Protein AF-T5AGB1-F1 (afdb_monomer_lite)

Structure (mmCIF, N/CA/C/O backbone):
data_AF-T5AGB1-F1
#
_entry.id   AF-T5AGB1-F1
#
loop_
_atom_site.group_PDB
_atom_site.id
_atom_site.type_symbol
_atom_site.label_atom_id
_atom_site.label_alt_id
_atom_site.label_comp_id
_atom_site.label_asym_id
_atom_site.label_entity_id
_atom_site.label_seq_id
_atom_site.pdbx_PDB_ins_code
_atom_site.Cartn_x
_atom_site.Cartn_y
_atom_site.Cartn_z
_atom_site.occupancy
_atom_site.B_iso_or_equiv
_atom_site.auth_seq_id
_atom_site.auth_comp_id
_atom_site.auth_asym_id
_atom_site.auth_atom_id
_atom_site.pdbx_PDB_model_num
ATOM 1 N N . MET A 1 1 ? 10.543 18.229 -13.951 1.00 63.94 1 MET A N 1
ATOM 2 C CA . MET A 1 1 ? 9.257 18.224 -14.677 1.00 63.94 1 MET A CA 1
ATOM 3 C C . MET A 1 1 ? 8.216 17.408 -13.930 1.00 63.94 1 MET A C 1
ATOM 5 O O . MET A 1 1 ? 7.171 17.956 -13.662 1.00 63.94 1 MET A O 1
ATOM 9 N N . GLU A 1 2 ? 8.507 16.182 -13.491 1.00 60.12 2 GLU A N 1
ATOM 10 C CA . GLU A 1 2 ? 7.566 15.397 -12.667 1.00 60.12 2 GLU A CA 1
ATOM 11 C C . GLU A 1 2 ? 7.135 16.099 -11.361 1.00 60.12 2 GLU A C 1
ATOM 13 O O . GLU A 1 2 ? 5.966 16.117 -11.027 1.00 60.12 2 GLU A O 1
ATOM 18 N N . MET A 1 3 ? 8.050 16.774 -10.661 1.00 73.19 3 MET A N 1
ATOM 19 C CA . MET A 1 3 ? 7.737 17.537 -9.438 1.00 73.19 3 MET A CA 1
ATOM 20 C C . MET A 1 3 ? 7.512 19.042 -9.706 1.00 73.19 3 MET A C 1
ATOM 22 O O . MET A 1 3 ? 7.834 19.871 -8.855 1.00 73.19 3 MET A O 1
ATOM 26 N N . SER A 1 4 ? 7.074 19.427 -10.915 1.00 82.44 4 SER A N 1
ATOM 27 C CA . SER A 1 4 ? 6.763 20.833 -11.234 1.00 82.44 4 SER A CA 1
ATOM 28 C C . SER A 1 4 ? 5.334 21.207 -10.820 1.00 82.44 4 SER A C 1
ATOM 30 O O . SER A 1 4 ? 4.527 20.353 -10.467 1.00 82.44 4 SER A O 1
ATOM 32 N N . GLN A 1 5 ? 5.013 22.504 -10.879 1.00 87.00 5 GLN A N 1
ATOM 33 C CA . GLN A 1 5 ? 3.638 22.993 -10.707 1.00 87.00 5 GLN A CA 1
ATOM 34 C C . GLN A 1 5 ? 2.763 22.793 -11.960 1.00 87.00 5 GLN A C 1
ATOM 36 O O . GLN A 1 5 ? 1.561 23.014 -11.883 1.00 87.00 5 GLN A O 1
ATOM 41 N N . THR A 1 6 ? 3.362 22.384 -13.085 1.00 90.44 6 THR A N 1
ATOM 42 C CA . THR A 1 6 ? 2.705 22.144 -14.385 1.00 90.44 6 THR A CA 1
ATOM 43 C C . THR A 1 6 ? 3.150 20.794 -14.976 1.00 90.44 6 THR A C 1
ATOM 45 O O . THR A 1 6 ? 3.878 20.741 -15.975 1.00 90.44 6 THR A O 1
ATOM 48 N N . PRO A 1 7 ? 2.833 19.659 -14.323 1.00 92.88 7 PRO A N 1
ATOM 49 C CA . PRO A 1 7 ? 3.254 18.333 -14.787 1.00 92.88 7 PRO A CA 1
ATOM 50 C C . PRO A 1 7 ? 2.728 17.983 -16.193 1.00 92.88 7 PRO A C 1
ATOM 52 O O . PRO A 1 7 ? 3.363 17.210 -16.914 1.00 92.88 7 PRO A O 1
ATOM 55 N N . GLU A 1 8 ? 1.611 18.579 -16.613 1.00 93.38 8 GLU A N 1
ATOM 56 C CA . GLU A 1 8 ? 0.982 18.387 -17.920 1.00 93.38 8 GLU A CA 1
ATOM 57 C C . GLU A 1 8 ? 1.883 18.780 -19.102 1.00 93.38 8 GLU A C 1
ATOM 59 O O . GLU A 1 8 ? 1.815 18.148 -20.160 1.00 93.38 8 GLU A O 1
ATOM 64 N N . ASP A 1 9 ? 2.798 19.737 -18.914 1.00 95.19 9 ASP A N 1
ATOM 65 C CA . ASP A 1 9 ? 3.736 20.185 -19.954 1.00 95.19 9 ASP A CA 1
ATOM 66 C C . ASP A 1 9 ? 4.679 19.059 -20.409 1.00 95.19 9 ASP A C 1
ATOM 68 O O . ASP A 1 9 ? 5.203 19.067 -21.526 1.00 95.19 9 ASP A O 1
ATOM 72 N N . ALA A 1 10 ? 4.896 18.057 -19.552 1.00 94.88 10 ALA A N 1
ATOM 73 C CA . ALA A 1 10 ? 5.765 16.923 -19.834 1.00 94.88 10 ALA A CA 1
ATOM 74 C C . ALA A 1 10 ? 5.035 15.729 -20.477 1.00 94.88 10 ALA A C 1
ATOM 76 O O . ALA A 1 10 ? 5.694 14.776 -20.910 1.00 94.88 10 ALA A O 1
ATOM 77 N N . MET A 1 11 ? 3.705 15.780 -20.620 1.00 95.69 11 MET A N 1
ATOM 78 C CA . MET A 1 11 ? 2.915 14.695 -21.218 1.00 95.69 11 MET A CA 1
ATOM 79 C C . MET A 1 11 ? 3.353 14.326 -22.644 1.00 95.69 11 MET A C 1
ATOM 81 O O . MET A 1 11 ? 3.515 13.134 -22.910 1.00 95.69 11 MET A O 1
ATOM 85 N N . PRO A 1 12 ? 3.657 15.276 -23.558 1.00 96.00 12 PRO A N 1
ATOM 86 C CA . PRO A 1 12 ? 4.137 14.921 -24.894 1.00 96.00 12 PRO A CA 1
ATOM 87 C C . PRO A 1 12 ? 5.458 14.139 -24.886 1.00 96.00 12 PRO A C 1
ATOM 89 O O . PRO A 1 12 ? 5.713 13.346 -25.791 1.00 96.00 12 PRO A O 1
ATOM 92 N N . ALA A 1 13 ? 6.322 14.362 -23.889 1.00 94.62 13 ALA A N 1
ATOM 93 C CA . ALA A 1 13 ? 7.564 13.609 -23.731 1.00 94.62 13 ALA A CA 1
ATOM 94 C C . ALA A 1 13 ? 7.306 12.216 -23.141 1.00 94.62 13 ALA A C 1
ATOM 96 O O . ALA A 1 13 ? 7.843 11.234 -23.654 1.00 94.62 13 ALA A O 1
ATOM 97 N N . ALA A 1 14 ? 6.449 12.116 -22.122 1.00 94.81 14 ALA A N 1
ATOM 98 C CA . ALA A 1 14 ? 6.038 10.835 -21.553 1.00 94.81 14 ALA A CA 1
ATOM 99 C C . ALA A 1 14 ? 5.360 9.934 -22.594 1.00 94.81 14 ALA A C 1
ATOM 101 O O . ALA A 1 14 ? 5.631 8.737 -22.651 1.00 94.81 14 ALA A O 1
ATOM 102 N N . ASP A 1 15 ? 4.558 10.510 -23.485 1.00 95.38 15 ASP A N 1
ATOM 103 C CA . ASP A 1 15 ? 3.851 9.761 -24.522 1.00 95.38 15 ASP A CA 1
ATOM 104 C C . ASP A 1 15 ? 4.780 9.177 -25.583 1.00 95.38 15 ASP A C 1
ATOM 106 O O . ASP A 1 15 ? 4.535 8.071 -26.059 1.00 95.38 15 ASP A O 1
ATOM 110 N N . LYS A 1 16 ? 5.895 9.850 -25.887 1.00 95.31 16 LYS A N 1
ATOM 111 C CA . LYS A 1 16 ? 6.942 9.302 -26.765 1.00 95.31 16 LYS A CA 1
ATOM 112 C C . LYS A 1 16 ? 7.679 8.113 -26.148 1.00 95.31 16 LYS A C 1
ATOM 114 O O . LYS A 1 16 ? 8.245 7.314 -26.887 1.00 95.31 16 LYS A O 1
ATOM 119 N N . LEU A 1 17 ? 7.711 8.006 -24.818 1.00 94.31 17 LEU A N 1
ATOM 120 C CA . LEU A 1 17 ? 8.393 6.910 -24.128 1.00 94.31 17 LEU A CA 1
ATOM 121 C C . LEU A 1 17 ? 7.574 5.611 -24.146 1.00 94.31 17 LEU A C 1
ATOM 123 O O . LEU A 1 1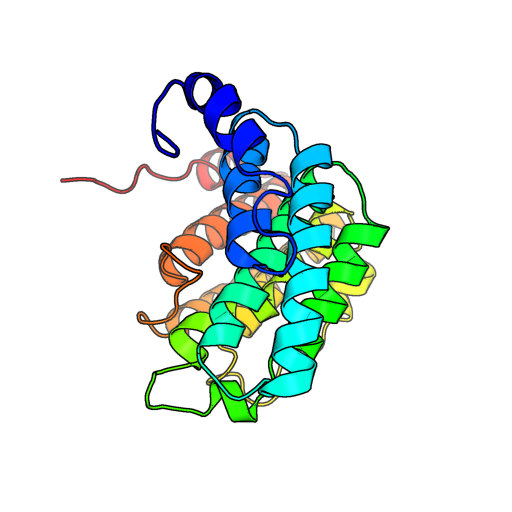7 ? 8.141 4.516 -24.114 1.00 94.31 17 LEU A O 1
ATOM 127 N N . ARG A 1 18 ? 6.244 5.715 -24.219 1.00 94.56 18 ARG A N 1
ATOM 128 C CA . ARG A 1 18 ? 5.339 4.560 -24.154 1.00 94.56 18 ARG A CA 1
ATOM 129 C C . ARG A 1 18 ? 5.607 3.593 -25.304 1.00 94.56 18 ARG A C 1
ATOM 131 O O . ARG A 1 18 ? 5.545 3.963 -26.471 1.00 94.56 18 ARG A O 1
ATOM 138 N N . GLY A 1 19 ? 5.898 2.339 -24.962 1.00 92.50 19 GLY A N 1
ATOM 139 C CA . GLY A 1 19 ? 6.169 1.279 -25.935 1.00 92.50 19 GLY A CA 1
ATOM 140 C C . GLY A 1 19 ? 7.510 1.390 -26.669 1.00 92.50 19 GLY A C 1
ATOM 141 O O . GLY A 1 19 ? 7.796 0.530 -27.496 1.00 92.50 19 GLY A O 1
ATOM 142 N N . LEU A 1 20 ? 8.350 2.390 -26.367 1.00 95.94 20 LEU A N 1
ATOM 143 C CA . LEU A 1 20 ? 9.649 2.567 -27.027 1.00 95.94 20 LEU A CA 1
ATOM 144 C C . LEU A 1 20 ? 10.615 1.415 -26.713 1.00 95.94 20 LEU A C 1
ATOM 146 O O . LEU A 1 20 ? 11.351 0.956 -27.582 1.00 95.94 20 LEU A O 1
ATOM 150 N N . VAL A 1 21 ? 10.595 0.939 -25.466 1.00 96.25 21 VAL A N 1
ATOM 151 C CA . VAL A 1 21 ? 11.389 -0.205 -24.996 1.00 96.25 21 VAL A CA 1
ATOM 152 C C . VAL A 1 21 ? 10.456 -1.151 -24.231 1.00 96.25 21 VAL A C 1
ATOM 154 O O . VAL A 1 21 ? 10.439 -1.141 -23.001 1.00 96.25 21 VAL A O 1
ATOM 157 N N . PRO A 1 22 ? 9.641 -1.958 -24.935 1.00 94.00 22 PRO A N 1
ATOM 158 C CA . PRO A 1 22 ? 8.509 -2.668 -24.333 1.00 94.00 22 PRO A CA 1
ATOM 159 C C . PRO A 1 22 ? 8.920 -3.718 -23.293 1.00 94.00 22 PRO A C 1
ATOM 161 O O . PRO A 1 22 ? 8.122 -4.051 -22.423 1.00 94.00 22 PRO A O 1
ATOM 164 N N . ASP A 1 23 ? 10.162 -4.204 -23.351 1.00 95.50 23 ASP A N 1
ATOM 165 C CA . ASP A 1 23 ? 10.715 -5.177 -22.402 1.00 95.50 23 ASP A CA 1
ATOM 166 C C . ASP A 1 23 ? 11.425 -4.528 -21.198 1.00 95.50 23 ASP A C 1
ATOM 168 O O . ASP A 1 23 ? 12.010 -5.234 -20.380 1.00 95.50 23 ASP A O 1
ATOM 172 N N . SER A 1 24 ? 11.360 -3.199 -21.060 1.00 95.88 24 SER A N 1
ATOM 173 C CA . SER A 1 24 ? 11.827 -2.472 -19.876 1.00 95.88 24 SER A CA 1
ATOM 174 C C . SER A 1 24 ? 10.643 -2.106 -18.981 1.00 95.88 24 SER A C 1
ATOM 176 O O . SER A 1 24 ? 9.865 -1.214 -19.323 1.00 95.88 24 SER A O 1
ATOM 178 N N . GLY A 1 25 ? 10.507 -2.782 -17.832 1.00 96.44 25 GLY A N 1
ATOM 179 C CA . GLY A 1 25 ? 9.462 -2.482 -16.842 1.00 96.44 25 GLY A CA 1
ATOM 180 C C . GLY A 1 25 ? 9.499 -1.017 -16.425 1.00 96.44 25 GLY A C 1
ATOM 181 O O . GLY A 1 25 ? 8.551 -0.273 -16.669 1.00 96.44 25 GLY A O 1
ATOM 182 N N . HIS A 1 26 ? 10.677 -0.565 -15.992 1.00 95.38 26 HIS A N 1
ATOM 183 C CA . HIS A 1 26 ? 10.906 0.819 -15.592 1.00 95.38 26 HIS A CA 1
ATOM 184 C C . HIS A 1 26 ? 10.490 1.846 -16.662 1.00 95.38 26 HIS A C 1
ATOM 186 O O . HIS A 1 26 ? 9.802 2.810 -16.344 1.00 95.38 26 HIS A O 1
ATOM 192 N N . LEU A 1 27 ? 10.834 1.653 -17.944 1.00 95.94 27 LEU A N 1
ATOM 193 C CA . LEU A 1 27 ? 10.468 2.632 -18.984 1.00 95.94 27 LEU A CA 1
ATOM 194 C C . LEU A 1 27 ? 8.975 2.615 -19.341 1.00 95.94 27 LEU A C 1
ATOM 196 O O . LEU A 1 27 ? 8.441 3.660 -19.706 1.00 95.94 27 LEU A O 1
ATOM 200 N N . ASN A 1 28 ? 8.289 1.476 -19.206 1.00 97.50 28 ASN A N 1
ATOM 201 C CA . ASN A 1 28 ? 6.826 1.436 -19.309 1.00 97.50 28 ASN A CA 1
ATOM 202 C C . ASN A 1 28 ? 6.157 2.137 -18.117 1.00 97.50 28 ASN A C 1
ATOM 204 O O . ASN A 1 28 ? 5.118 2.775 -18.281 1.00 97.50 28 ASN A O 1
ATOM 208 N N . HIS A 1 29 ? 6.762 2.037 -16.934 1.00 97.62 29 HIS A N 1
ATOM 209 C CA . HIS A 1 29 ? 6.282 2.641 -15.701 1.00 97.62 29 HIS A CA 1
ATOM 210 C C . HIS A 1 29 ? 6.446 4.168 -15.675 1.00 97.62 29 HIS A C 1
ATOM 212 O O . HIS A 1 29 ? 5.504 4.860 -15.292 1.00 97.62 29 HIS A O 1
ATOM 218 N N . MET A 1 30 ? 7.588 4.712 -16.115 1.00 96.62 30 MET A N 1
ATOM 219 C CA . MET A 1 30 ? 7.926 6.138 -15.945 1.00 96.62 30 MET A CA 1
ATOM 220 C C . MET A 1 30 ? 6.829 7.131 -16.380 1.00 96.62 30 MET A C 1
ATOM 222 O O . MET A 1 30 ? 6.539 8.055 -15.619 1.00 96.62 30 MET A O 1
ATOM 226 N N . PRO A 1 31 ? 6.156 6.969 -17.538 1.00 97.06 31 PRO A N 1
ATOM 227 C CA . PRO A 1 31 ? 5.054 7.854 -17.924 1.00 97.06 31 PRO A CA 1
ATOM 228 C C . PRO A 1 31 ? 3.898 7.914 -16.908 1.00 97.06 31 PRO A C 1
ATOM 230 O O . PRO A 1 31 ? 3.210 8.931 -16.822 1.00 97.06 31 PRO A O 1
ATOM 233 N N . SER A 1 32 ? 3.699 6.854 -16.115 1.00 97.56 32 SER A N 1
ATOM 234 C CA . SER A 1 32 ? 2.603 6.757 -15.144 1.00 97.56 32 SER A CA 1
ATOM 235 C C . SER A 1 32 ? 2.709 7.730 -13.969 1.00 97.56 32 SER A C 1
ATOM 237 O O . SER A 1 32 ? 1.695 8.045 -13.348 1.00 97.56 32 SER A O 1
ATOM 239 N N . HIS A 1 33 ? 3.904 8.258 -13.690 1.00 96.62 33 HIS A N 1
ATOM 240 C CA . HIS A 1 33 ? 4.083 9.321 -12.704 1.00 96.62 33 HIS A CA 1
ATOM 241 C C . HIS A 1 33 ? 3.326 10.587 -13.102 1.00 96.62 33 HIS A C 1
ATOM 243 O O . HIS A 1 33 ? 2.588 11.144 -12.292 1.00 96.62 33 HIS A O 1
ATOM 249 N N . LEU A 1 34 ? 3.446 11.008 -14.366 1.00 97.19 34 LEU A N 1
ATOM 250 C CA . LEU A 1 34 ? 2.682 12.151 -14.864 1.00 97.19 34 LEU A CA 1
ATOM 251 C C . LEU A 1 34 ? 1.192 11.828 -14.951 1.00 97.19 34 LEU A C 1
ATOM 253 O O . LEU A 1 34 ? 0.390 12.669 -14.563 1.00 97.19 34 LEU A O 1
ATOM 257 N N . ASP A 1 35 ? 0.831 10.609 -15.376 1.00 97.56 35 ASP A N 1
ATOM 258 C CA . ASP A 1 35 ? -0.569 10.163 -15.424 1.00 97.56 35 ASP A CA 1
ATOM 259 C C . ASP A 1 35 ? -1.254 10.328 -14.054 1.00 97.56 35 ASP A C 1
ATOM 261 O O . ASP A 1 35 ? -2.355 10.867 -13.970 1.00 97.56 35 ASP A O 1
ATOM 265 N N . ILE A 1 36 ? -0.587 9.939 -12.961 1.00 96.81 36 ILE A N 1
ATOM 266 C CA . ILE A 1 36 ? -1.097 10.129 -11.594 1.00 96.81 36 ILE A CA 1
ATOM 267 C C . ILE A 1 36 ? -1.245 11.613 -11.244 1.00 96.81 36 ILE A C 1
ATOM 269 O O . ILE A 1 36 ? -2.259 11.998 -10.660 1.00 96.81 36 ILE A O 1
ATOM 273 N N . LEU A 1 37 ? -0.253 12.439 -11.584 1.00 95.62 37 LEU A N 1
ATOM 274 C CA . LEU A 1 37 ? -0.239 13.863 -11.237 1.00 95.62 37 LEU A CA 1
ATOM 275 C C . LEU A 1 37 ? -1.330 14.659 -11.958 1.00 95.62 37 LEU A C 1
ATOM 277 O O . LEU A 1 37 ? -1.909 15.564 -11.362 1.00 95.62 37 LEU A O 1
ATOM 281 N N . VAL A 1 38 ? -1.645 14.298 -13.204 1.00 96.00 38 VAL A N 1
ATOM 282 C CA . VAL A 1 38 ? -2.739 14.916 -13.975 1.00 96.00 38 VAL A CA 1
ATOM 283 C C . VAL A 1 38 ? -4.096 14.238 -13.741 1.00 96.00 38 VAL A C 1
ATOM 285 O O . VAL A 1 38 ? -5.103 14.656 -14.309 1.00 96.00 38 VAL A O 1
ATOM 288 N N . GLY A 1 39 ? -4.148 13.199 -12.900 1.00 96.25 39 GLY A N 1
ATOM 289 C CA . GLY A 1 39 ? -5.377 12.493 -12.532 1.00 96.25 39 GLY A CA 1
ATOM 290 C C . GLY A 1 39 ? -5.868 11.448 -13.541 1.00 96.25 39 GLY A C 1
ATOM 291 O O . GLY A 1 39 ? -6.974 10.926 -13.384 1.00 96.25 39 GLY A O 1
ATOM 292 N N . ASP A 1 40 ? -5.068 11.085 -14.547 1.00 97.75 40 ASP A N 1
ATOM 293 C CA . ASP A 1 40 ? -5.366 9.990 -15.479 1.00 97.75 40 ASP A CA 1
ATOM 294 C C . ASP A 1 40 ? -4.973 8.623 -14.890 1.00 97.75 40 ASP A C 1
ATOM 296 O O . ASP A 1 40 ? -4.097 7.891 -15.362 1.00 97.75 40 ASP A O 1
ATOM 300 N N . TYR A 1 41 ? -5.662 8.247 -13.814 1.00 98.50 41 TYR A N 1
ATOM 301 C CA . TYR A 1 41 ? -5.388 7.004 -13.097 1.00 98.50 41 TYR A CA 1
ATOM 302 C C . TYR A 1 41 ? -5.626 5.750 -13.950 1.00 98.50 41 TYR A C 1
ATOM 304 O O . TYR A 1 41 ? -4.970 4.730 -13.749 1.00 98.50 41 TYR A O 1
ATOM 312 N N . SER A 1 42 ? -6.544 5.798 -14.921 1.00 98.12 42 SER A N 1
ATOM 313 C CA . SER A 1 42 ? -6.792 4.650 -15.803 1.00 98.12 42 SER A CA 1
ATOM 314 C C . SER A 1 42 ? -5.592 4.386 -16.711 1.00 98.12 42 SER A C 1
ATOM 316 O O . SER A 1 42 ? -5.189 3.231 -16.872 1.00 98.12 42 SER A O 1
ATOM 318 N N . ARG A 1 43 ? -4.970 5.440 -17.252 1.00 97.69 43 ARG A N 1
ATOM 319 C CA . ARG A 1 43 ? -3.749 5.317 -18.053 1.00 97.69 43 ARG A CA 1
ATOM 320 C C . ARG A 1 43 ? -2.558 4.853 -17.224 1.00 97.69 43 ARG A C 1
ATOM 322 O O . ARG A 1 43 ? -1.817 3.978 -17.675 1.00 97.69 43 ARG A O 1
ATOM 329 N N . ALA A 1 44 ? -2.448 5.328 -15.984 1.00 98.50 44 ALA A N 1
ATOM 330 C CA . ALA A 1 44 ? -1.444 4.839 -15.046 1.00 98.50 44 ALA A CA 1
ATOM 331 C C . ALA A 1 44 ? -1.602 3.331 -14.754 1.00 98.50 44 ALA A C 1
ATOM 333 O O . ALA A 1 44 ? -0.605 2.606 -14.722 1.00 98.50 44 ALA A O 1
ATOM 334 N N . VAL A 1 45 ? -2.833 2.814 -14.611 1.00 98.81 45 VAL A N 1
ATOM 335 C CA . VAL A 1 45 ? -3.076 1.362 -14.472 1.00 98.81 45 VAL A CA 1
ATOM 336 C C . VAL A 1 45 ? -2.575 0.591 -15.695 1.00 98.81 45 VAL A C 1
ATOM 338 O O . VAL A 1 45 ? -1.946 -0.457 -15.529 1.00 98.81 45 VAL A O 1
ATOM 341 N N . VAL A 1 46 ? -2.835 1.083 -16.910 1.00 98.38 46 VAL A N 1
ATOM 342 C CA . VAL A 1 46 ? -2.383 0.430 -18.152 1.00 98.38 46 VAL A CA 1
ATOM 343 C C . VAL A 1 46 ? -0.858 0.393 -18.214 1.00 98.38 46 VAL A C 1
ATOM 345 O O . VAL A 1 46 ? -0.286 -0.690 -18.323 1.00 98.38 46 VAL A O 1
ATOM 348 N N . ALA A 1 47 ? -0.206 1.544 -18.038 1.00 98.31 47 ALA A N 1
ATOM 349 C CA . ALA A 1 47 ? 1.250 1.666 -18.077 1.00 98.31 47 ALA A CA 1
ATOM 350 C C . ALA A 1 47 ? 1.939 0.716 -17.083 1.00 98.31 47 ALA A C 1
ATOM 352 O O . ALA A 1 47 ? 2.843 -0.032 -17.450 1.00 98.31 47 ALA A O 1
ATOM 353 N N . ASN A 1 48 ? 1.447 0.660 -15.842 1.00 98.62 48 ASN A N 1
ATOM 354 C CA . ASN A 1 48 ? 2.006 -0.238 -14.833 1.00 98.62 48 ASN A CA 1
ATOM 355 C C . ASN A 1 48 ? 1.642 -1.711 -15.057 1.00 98.62 48 ASN A C 1
ATOM 357 O O . ASN A 1 48 ? 2.374 -2.598 -14.632 1.00 98.62 48 ASN A O 1
ATOM 361 N N . THR A 1 49 ? 0.538 -2.012 -15.743 1.00 98.56 49 THR A N 1
ATOM 362 C CA . THR A 1 49 ? 0.234 -3.390 -16.160 1.00 98.56 49 THR A CA 1
ATOM 363 C C . THR A 1 49 ? 1.232 -3.870 -17.216 1.00 98.56 49 THR A C 1
ATOM 365 O O . THR A 1 49 ? 1.682 -5.017 -17.162 1.00 98.56 49 THR A O 1
ATOM 368 N N . ASP A 1 50 ? 1.610 -3.000 -18.152 1.00 98.38 50 ASP A N 1
ATOM 369 C CA . ASP A 1 50 ? 2.635 -3.299 -19.152 1.00 98.38 50 ASP A CA 1
ATOM 370 C C . ASP A 1 50 ? 4.026 -3.411 -18.516 1.00 98.38 50 ASP A C 1
ATOM 372 O O . ASP A 1 50 ? 4.769 -4.342 -18.835 1.00 98.38 50 ASP A O 1
ATOM 376 N N . ALA A 1 51 ? 4.335 -2.544 -17.548 1.00 98.50 51 ALA A N 1
ATOM 377 C CA . ALA A 1 51 ? 5.564 -2.603 -16.763 1.00 98.50 51 ALA A CA 1
ATOM 378 C C . ALA A 1 51 ? 5.703 -3.933 -16.005 1.00 98.50 51 ALA A C 1
ATOM 380 O O . ALA A 1 51 ? 6.672 -4.668 -16.205 1.00 98.50 51 ALA A O 1
ATOM 381 N N . VAL A 1 52 ? 4.658 -4.330 -15.269 1.00 98.44 52 VAL A N 1
ATOM 382 C CA . VAL A 1 52 ? 4.586 -5.632 -14.592 1.00 98.44 52 VAL A CA 1
ATOM 383 C C . VAL A 1 52 ? 4.781 -6.782 -15.583 1.00 98.44 52 VAL A C 1
ATOM 385 O O . VAL A 1 52 ? 5.513 -7.726 -15.287 1.00 98.44 52 VAL A O 1
ATOM 388 N N . ARG A 1 53 ? 4.171 -6.731 -16.777 1.00 98.19 53 ARG A N 1
ATOM 389 C CA . ARG A 1 53 ? 4.345 -7.779 -17.800 1.00 98.19 53 ARG A CA 1
ATOM 390 C C . A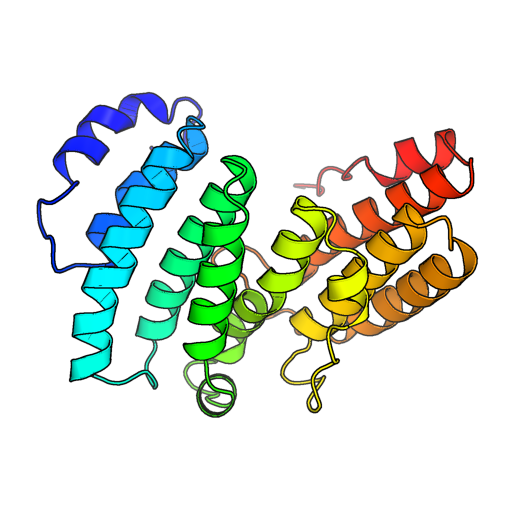RG A 1 53 ? 5.800 -7.887 -18.266 1.00 98.19 53 ARG A C 1
ATOM 392 O O . ARG A 1 53 ? 6.292 -9.004 -18.437 1.00 98.19 53 ARG A O 1
ATOM 399 N N . ALA A 1 54 ? 6.477 -6.762 -18.480 1.00 98.06 54 ALA A N 1
ATOM 400 C CA . ALA A 1 54 ? 7.893 -6.741 -18.840 1.00 98.06 54 ALA A CA 1
ATOM 401 C C . ALA A 1 54 ? 8.762 -7.317 -17.709 1.00 98.06 54 ALA A C 1
ATOM 403 O O . ALA A 1 54 ? 9.592 -8.198 -17.944 1.00 98.06 54 ALA A O 1
ATOM 404 N N . ASP A 1 55 ? 8.491 -6.921 -16.468 1.00 98.12 55 ASP A N 1
ATOM 405 C CA . ASP A 1 55 ? 9.207 -7.385 -15.282 1.00 98.12 55 ASP A CA 1
ATOM 406 C C . ASP A 1 55 ? 9.080 -8.885 -15.023 1.00 98.12 55 ASP A C 1
ATOM 408 O O . ASP A 1 55 ? 10.022 -9.509 -14.528 1.00 98.12 55 ASP A O 1
ATOM 412 N N . GLN A 1 56 ? 7.956 -9.504 -15.394 1.00 97.75 56 GLN A N 1
ATOM 413 C CA . GLN A 1 56 ? 7.813 -10.961 -15.308 1.00 97.75 56 GLN A CA 1
ATOM 414 C C . GLN A 1 56 ? 8.834 -11.697 -16.189 1.00 97.75 56 GLN A C 1
ATOM 416 O O . GLN A 1 56 ? 9.320 -12.762 -15.805 1.00 97.75 56 GLN A O 1
ATOM 421 N N . LYS A 1 57 ? 9.236 -11.122 -17.332 1.00 97.25 57 LYS A N 1
ATOM 422 C CA . LYS A 1 57 ? 10.294 -11.702 -18.178 1.00 97.25 57 LYS A CA 1
ATOM 423 C C . LYS A 1 57 ? 11.654 -11.641 -17.489 1.00 97.25 57 LYS A C 1
ATOM 425 O O . LYS A 1 57 ? 12.429 -12.591 -17.591 1.00 97.25 57 LYS A O 1
ATOM 430 N N . PHE A 1 58 ? 11.948 -10.542 -16.792 1.00 96.19 58 PHE A N 1
ATOM 431 C CA . PHE A 1 58 ? 13.168 -10.415 -15.996 1.00 96.19 58 PHE A CA 1
ATOM 432 C C . PHE A 1 58 ? 13.165 -11.411 -14.834 1.00 96.19 58 PHE A C 1
ATOM 434 O O . PHE A 1 58 ? 14.123 -12.167 -14.678 1.00 96.19 58 PHE A O 1
ATOM 441 N N . LEU A 1 59 ? 12.067 -11.470 -14.072 1.00 97.38 59 LEU A N 1
ATOM 442 C CA . LEU A 1 59 ? 11.899 -12.395 -12.951 1.00 97.38 59 LEU A CA 1
ATOM 443 C C . LEU A 1 59 ? 12.139 -13.846 -13.375 1.00 97.38 59 LEU A C 1
ATOM 445 O O . LEU A 1 59 ? 12.890 -14.555 -12.712 1.00 97.38 59 LEU A O 1
ATOM 449 N N . ALA A 1 60 ? 11.547 -14.275 -14.492 1.00 97.56 60 ALA A N 1
ATOM 450 C CA . ALA A 1 60 ? 11.706 -15.636 -15.000 1.00 97.56 60 ALA A CA 1
ATOM 451 C C . ALA A 1 60 ? 13.165 -15.992 -15.340 1.00 97.56 60 ALA A C 1
ATOM 453 O O . ALA A 1 60 ? 13.529 -17.164 -15.324 1.00 97.56 60 ALA A O 1
ATOM 454 N N . ARG A 1 61 ? 14.002 -14.994 -15.656 1.00 96.94 61 ARG A N 1
ATOM 455 C CA . ARG A 1 61 ? 15.412 -15.185 -16.025 1.00 96.94 61 ARG A CA 1
ATOM 456 C C . ARG A 1 61 ? 16.368 -15.054 -14.840 1.00 96.94 61 ARG A C 1
ATOM 458 O O . ARG A 1 61 ? 17.352 -15.779 -14.791 1.00 96.94 61 ARG A O 1
ATOM 465 N N . GLN A 1 62 ? 16.114 -14.105 -13.941 1.00 97.19 62 GLN A N 1
ATOM 466 C CA . GLN A 1 62 ? 17.065 -13.678 -12.902 1.00 97.19 62 GLN A CA 1
ATOM 467 C C . GLN A 1 62 ? 16.633 -14.057 -11.479 1.00 97.19 62 GLN A C 1
ATOM 469 O O . GLN A 1 62 ? 17.425 -13.959 -10.543 1.00 97.19 62 GLN A O 1
ATOM 474 N N . GLY A 1 63 ? 15.383 -14.484 -11.295 1.00 97.19 63 GLY A N 1
ATOM 475 C CA . GLY A 1 63 ? 14.810 -14.774 -9.984 1.00 97.19 63 GLY A CA 1
ATOM 476 C C . GLY A 1 63 ? 14.461 -13.519 -9.163 1.00 97.19 63 GLY A C 1
ATOM 477 O O . GLY A 1 63 ? 14.703 -12.389 -9.596 1.00 97.19 63 GLY A O 1
ATOM 478 N N . PRO A 1 64 ? 13.837 -13.700 -7.981 1.00 96.19 64 PRO A N 1
ATOM 479 C CA . PRO A 1 64 ? 13.346 -12.597 -7.147 1.00 96.19 64 PRO A CA 1
ATOM 480 C C . PRO A 1 64 ? 14.370 -12.079 -6.122 1.00 96.19 64 PRO A C 1
ATOM 482 O O . PRO A 1 64 ? 14.168 -11.008 -5.550 1.00 96.19 64 PRO A O 1
ATOM 485 N N . MET A 1 65 ? 15.455 -12.818 -5.868 1.00 96.31 65 MET A N 1
ATOM 486 C CA . MET A 1 65 ? 16.415 -12.541 -4.789 1.00 96.31 65 MET A CA 1
ATOM 487 C C . MET A 1 65 ? 17.471 -11.506 -5.194 1.00 96.31 65 MET A C 1
ATOM 489 O O . MET A 1 65 ? 18.668 -11.781 -5.206 1.00 96.31 65 MET A O 1
ATOM 493 N N . ASN A 1 66 ? 17.027 -10.315 -5.590 1.00 94.06 66 ASN A N 1
ATOM 494 C CA . ASN A 1 66 ? 17.898 -9.226 -6.018 1.00 94.06 66 ASN A CA 1
ATOM 495 C C . ASN A 1 66 ? 17.248 -7.856 -5.779 1.00 94.06 66 ASN A C 1
ATOM 497 O O . ASN A 1 66 ? 16.044 -7.740 -5.543 1.00 94.06 66 ASN A O 1
ATOM 501 N N . PHE A 1 67 ? 18.061 -6.800 -5.879 1.00 90.94 67 PHE A N 1
ATOM 502 C CA . PHE A 1 67 ? 17.606 -5.425 -5.671 1.00 90.94 67 PHE A CA 1
ATOM 503 C C . PHE A 1 67 ? 16.533 -4.986 -6.682 1.00 90.94 67 PHE A C 1
ATOM 505 O O . PHE A 1 67 ? 15.746 -4.096 -6.375 1.00 90.94 67 PHE A O 1
ATOM 512 N N . TYR A 1 68 ? 16.462 -5.603 -7.871 1.00 95.31 68 TYR A N 1
ATOM 513 C CA . TYR A 1 68 ? 15.478 -5.235 -8.892 1.00 95.31 68 TYR A CA 1
ATOM 514 C C . TYR A 1 68 ? 14.037 -5.529 -8.447 1.00 95.31 68 TYR A C 1
ATOM 516 O O . TYR A 1 68 ? 13.100 -4.885 -8.914 1.00 95.31 68 TYR A O 1
ATOM 524 N N . THR A 1 69 ? 13.835 -6.413 -7.463 1.00 96.75 69 THR A N 1
ATOM 525 C CA . THR A 1 69 ? 12.527 -6.597 -6.812 1.00 96.75 69 THR A CA 1
ATOM 526 C C . THR A 1 69 ? 11.979 -5.307 -6.188 1.00 96.75 69 THR A C 1
ATOM 528 O O . THR A 1 69 ? 10.761 -5.156 -6.117 1.00 96.75 69 THR A O 1
ATOM 531 N N . LEU A 1 70 ? 12.830 -4.337 -5.826 1.00 96.06 70 LEU A N 1
ATOM 532 C CA . LEU A 1 70 ? 12.385 -3.003 -5.407 1.00 96.06 70 LEU A CA 1
ATOM 533 C C . LEU A 1 70 ? 11.653 -2.261 -6.530 1.00 96.06 70 LEU A C 1
ATOM 535 O O . LEU A 1 70 ? 10.552 -1.766 -6.310 1.00 96.06 70 LEU A O 1
ATOM 539 N N . TYR A 1 71 ? 12.235 -2.222 -7.730 1.00 95.31 71 TYR A N 1
ATOM 540 C CA . TYR A 1 71 ? 11.619 -1.565 -8.888 1.00 95.31 71 TYR A CA 1
ATOM 541 C C . TYR A 1 71 ? 10.315 -2.261 -9.280 1.00 95.31 71 TYR A C 1
ATOM 543 O O . TYR A 1 71 ? 9.287 -1.612 -9.415 1.00 95.31 71 TYR A O 1
ATOM 551 N N . ARG A 1 72 ? 10.309 -3.597 -9.288 1.00 97.69 72 ARG A N 1
ATOM 552 C CA . ARG A 1 72 ? 9.086 -4.384 -9.515 1.00 97.69 72 ARG A CA 1
ATOM 553 C C . ARG A 1 72 ? 7.988 -4.066 -8.492 1.00 97.69 72 ARG A C 1
ATOM 555 O O . ARG A 1 72 ? 6.818 -3.930 -8.840 1.00 97.69 72 ARG A O 1
ATOM 562 N N . SER A 1 73 ? 8.357 -3.939 -7.214 1.00 98.12 73 SER A N 1
ATOM 563 C CA . SER A 1 73 ? 7.424 -3.564 -6.140 1.00 98.12 73 SER A CA 1
ATOM 564 C C . SER A 1 73 ? 6.863 -2.153 -6.330 1.00 98.12 73 SER A C 1
ATOM 566 O O . SER A 1 73 ? 5.698 -1.905 -6.019 1.00 98.12 73 SER A O 1
ATOM 568 N N . HIS A 1 74 ? 7.666 -1.242 -6.880 1.00 97.62 74 HIS A N 1
ATOM 569 C CA . HIS A 1 74 ? 7.252 0.119 -7.201 1.00 97.62 74 HIS A CA 1
ATOM 570 C C . HIS A 1 74 ? 6.178 0.154 -8.296 1.00 97.62 74 HIS A C 1
ATOM 572 O O . HIS A 1 74 ? 5.140 0.794 -8.111 1.00 97.62 74 HIS A O 1
ATOM 578 N N . ASP A 1 75 ? 6.360 -0.623 -9.361 1.00 98.25 75 ASP A N 1
ATOM 579 C CA . ASP A 1 75 ? 5.402 -0.727 -10.465 1.00 98.25 75 ASP A CA 1
ATOM 580 C C . ASP A 1 75 ? 4.058 -1.304 -9.983 1.00 98.25 75 ASP A C 1
ATOM 582 O O . ASP A 1 75 ? 2.981 -0.776 -10.287 1.00 98.25 75 ASP A O 1
ATOM 586 N N . TYR A 1 76 ? 4.096 -2.342 -9.135 1.00 98.69 76 TYR A N 1
ATOM 587 C CA . TYR A 1 76 ? 2.891 -2.844 -8.467 1.00 98.69 76 TYR A CA 1
ATOM 588 C C . TYR A 1 76 ? 2.224 -1.776 -7.603 1.00 98.69 76 TYR A C 1
ATOM 590 O O . TYR A 1 76 ? 1.005 -1.613 -7.653 1.00 98.69 76 TYR A O 1
ATOM 598 N N . HIS A 1 77 ? 2.995 -1.036 -6.811 1.00 98.38 77 HIS A N 1
ATOM 599 C CA . HIS A 1 77 ? 2.448 -0.000 -5.945 1.00 98.38 77 HIS A CA 1
ATOM 600 C C . HIS A 1 77 ? 1.753 1.111 -6.741 1.00 98.38 77 HIS A C 1
ATOM 602 O O . HIS A 1 77 ? 0.665 1.538 -6.356 1.00 98.38 77 HIS A O 1
ATOM 608 N N . PHE A 1 78 ? 2.303 1.518 -7.886 1.00 98.38 78 PHE A N 1
ATOM 609 C CA . PHE A 1 78 ? 1.671 2.504 -8.765 1.00 98.38 78 PHE A CA 1
ATOM 610 C C . PHE A 1 78 ? 0.411 1.965 -9.440 1.00 98.38 78 PHE A C 1
ATOM 612 O O . PHE A 1 78 ? -0.604 2.669 -9.486 1.00 98.38 78 PHE A O 1
ATOM 619 N N . ARG A 1 79 ? 0.421 0.706 -9.902 1.00 98.81 79 ARG A N 1
ATOM 620 C CA . ARG A 1 79 ? -0.792 0.045 -10.412 1.00 98.81 79 ARG A CA 1
ATOM 621 C C . ARG A 1 79 ? -1.884 0.006 -9.345 1.00 98.81 79 ARG A C 1
ATOM 623 O O . ARG A 1 79 ? -3.035 0.326 -9.634 1.00 98.81 79 ARG A O 1
ATOM 630 N N . LEU A 1 80 ? -1.518 -0.351 -8.116 1.00 98.75 80 LEU A N 1
ATOM 631 C CA . LEU A 1 80 ? -2.418 -0.422 -6.972 1.00 98.75 80 LEU A CA 1
ATOM 632 C C . LEU A 1 80 ? -3.005 0.950 -6.630 1.00 98.75 80 LEU A C 1
ATOM 634 O O . LEU A 1 80 ? -4.225 1.091 -6.546 1.00 98.75 80 LEU A O 1
ATOM 638 N N . TYR A 1 81 ? -2.145 1.953 -6.451 1.00 98.19 81 TYR A N 1
ATOM 639 C CA . TYR A 1 81 ? -2.545 3.327 -6.163 1.00 98.19 81 TYR A CA 1
ATOM 640 C C . TYR A 1 81 ? -3.522 3.836 -7.224 1.00 98.19 81 TYR A C 1
ATOM 642 O O . TYR A 1 81 ? -4.638 4.247 -6.911 1.00 98.19 81 TYR A O 1
ATOM 650 N N . SER A 1 82 ? -3.152 3.703 -8.493 1.00 98.69 82 SER A N 1
ATOM 651 C CA . SER A 1 82 ? -3.970 4.167 -9.611 1.00 98.69 82 SER A CA 1
ATOM 652 C C . SER A 1 82 ? -5.311 3.434 -9.677 1.00 98.69 82 SER A C 1
ATOM 654 O O . SER A 1 82 ? -6.354 4.065 -9.833 1.00 98.69 82 SER A O 1
ATOM 656 N N . ALA A 1 83 ? -5.333 2.118 -9.450 1.00 98.81 83 ALA A N 1
ATOM 657 C CA . ALA A 1 83 ? -6.573 1.344 -9.403 1.00 98.81 83 ALA A CA 1
ATOM 658 C C . ALA A 1 83 ? -7.500 1.777 -8.251 1.00 98.81 83 ALA A C 1
ATOM 660 O O . ALA A 1 83 ? -8.718 1.841 -8.429 1.00 98.81 83 ALA A O 1
ATOM 661 N N . MET A 1 84 ? -6.948 2.121 -7.080 1.00 98.69 84 MET A N 1
ATOM 662 C CA . MET A 1 84 ? -7.717 2.658 -5.948 1.00 98.69 84 MET A CA 1
ATOM 663 C C . MET A 1 84 ? -8.383 4.003 -6.267 1.00 98.69 84 MET A C 1
ATOM 665 O O . MET A 1 84 ? -9.524 4.241 -5.850 1.00 98.69 84 MET A O 1
ATOM 669 N N . PHE A 1 85 ? -7.695 4.880 -6.999 1.00 98.44 85 PHE A N 1
ATOM 670 C CA . PHE A 1 85 ? -8.235 6.177 -7.413 1.00 98.44 85 PHE A CA 1
ATOM 671 C C . PHE A 1 85 ? -9.199 6.067 -8.600 1.00 98.44 85 PHE A C 1
ATOM 673 O O . PHE A 1 85 ? -10.222 6.747 -8.606 1.00 98.44 85 PHE A O 1
ATOM 680 N N . ALA A 1 86 ? -8.961 5.132 -9.522 1.00 98.19 86 ALA A N 1
ATOM 681 C CA . ALA A 1 86 ? -9.853 4.819 -10.640 1.00 98.19 86 ALA A CA 1
ATOM 682 C C . ALA A 1 86 ? -11.100 3.994 -10.243 1.00 98.19 86 ALA A C 1
ATOM 684 O O . ALA A 1 86 ? -11.908 3.649 -11.103 1.00 98.19 86 ALA A O 1
ATOM 685 N N . GLY A 1 87 ? -11.260 3.623 -8.966 1.00 98.19 87 GLY A N 1
ATOM 686 C CA . GLY A 1 87 ? -12.400 2.826 -8.492 1.00 98.19 87 GLY A CA 1
ATOM 687 C C . GLY A 1 87 ? -12.368 1.348 -8.913 1.00 98.19 87 GLY A C 1
ATOM 688 O O . GLY A 1 87 ? -13.376 0.650 -8.822 1.00 98.19 87 GLY A O 1
ATOM 689 N N . GLN A 1 88 ? -11.219 0.840 -9.358 1.00 98.56 88 GLN A N 1
ATOM 690 C CA . GLN A 1 88 ? -11.056 -0.508 -9.902 1.00 98.56 88 GLN A CA 1
ATOM 691 C C . GLN A 1 88 ? -10.683 -1.518 -8.804 1.00 98.56 88 GLN A C 1
ATOM 693 O O . GLN A 1 88 ? -9.543 -1.974 -8.707 1.00 98.56 88 GLN A O 1
ATOM 698 N N . SER A 1 89 ? -11.656 -1.897 -7.969 1.00 98.50 89 SER A N 1
ATOM 699 C CA . SER A 1 89 ? -11.421 -2.749 -6.788 1.00 98.50 89 SER A CA 1
ATOM 700 C C . SER A 1 89 ? -10.781 -4.101 -7.100 1.00 98.50 89 SER A C 1
ATOM 702 O O . SER A 1 89 ? -9.847 -4.509 -6.413 1.00 98.50 89 SER A O 1
ATOM 704 N N . ARG A 1 90 ? -11.234 -4.776 -8.162 1.00 98.62 90 ARG A N 1
ATOM 705 C CA . ARG A 1 90 ? -10.659 -6.053 -8.600 1.00 98.62 90 ARG A CA 1
ATOM 706 C C . ARG A 1 90 ? -9.177 -5.907 -8.948 1.00 98.62 90 ARG A C 1
ATOM 708 O O . ARG A 1 90 ? -8.361 -6.652 -8.423 1.00 98.62 90 ARG A O 1
ATOM 715 N N . VAL A 1 91 ? -8.838 -4.907 -9.764 1.00 98.75 91 VAL A N 1
ATOM 716 C CA . VAL A 1 91 ? -7.454 -4.633 -10.183 1.00 98.75 91 VAL A CA 1
ATOM 717 C C . VAL A 1 91 ? -6.579 -4.322 -8.973 1.00 98.75 91 VAL A C 1
ATOM 719 O O . VAL A 1 91 ? -5.474 -4.847 -8.872 1.00 98.75 91 VAL A O 1
ATOM 722 N N . ALA A 1 92 ? -7.070 -3.512 -8.033 1.00 98.75 92 ALA A N 1
ATOM 723 C CA . ALA A 1 92 ? -6.341 -3.187 -6.812 1.00 98.75 92 ALA A CA 1
ATOM 724 C C . ALA A 1 92 ? -6.032 -4.445 -5.981 1.00 98.75 92 ALA A C 1
ATOM 726 O O . ALA A 1 92 ? -4.877 -4.677 -5.637 1.00 98.75 92 ALA A O 1
ATOM 727 N N . LEU A 1 93 ? -7.034 -5.286 -5.705 1.00 98.69 93 LEU A N 1
ATOM 728 C CA . LEU A 1 93 ? -6.845 -6.494 -4.892 1.00 98.69 93 LEU A CA 1
ATOM 729 C C . LEU A 1 93 ? -5.930 -7.517 -5.575 1.00 98.69 93 LEU A C 1
ATOM 731 O O . LEU A 1 93 ? -5.002 -7.999 -4.935 1.00 98.69 93 LEU A O 1
ATOM 735 N N . GLU A 1 94 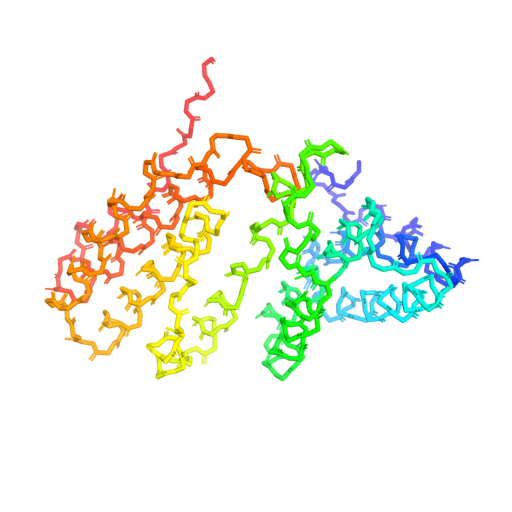? -6.109 -7.751 -6.878 1.00 98.69 94 GLU A N 1
ATOM 736 C CA . GLU A 1 94 ? -5.198 -8.590 -7.670 1.00 98.69 94 GLU A CA 1
ATOM 737 C C . GLU A 1 94 ? -3.757 -8.060 -7.619 1.00 98.69 94 GLU A C 1
ATOM 739 O O . GLU A 1 94 ? -2.812 -8.830 -7.481 1.00 98.69 94 GLU A O 1
ATOM 744 N N . THR A 1 95 ? -3.568 -6.737 -7.697 1.00 98.81 95 THR A N 1
ATOM 745 C CA . THR A 1 95 ? -2.228 -6.129 -7.628 1.00 98.81 95 THR A CA 1
ATOM 746 C C . THR A 1 95 ? -1.562 -6.369 -6.281 1.00 98.81 95 THR A C 1
ATOM 748 O O . THR A 1 95 ? -0.378 -6.689 -6.241 1.00 98.81 95 THR A O 1
ATOM 751 N N . VAL A 1 96 ? -2.303 -6.209 -5.180 1.00 98.12 96 VAL A N 1
ATOM 752 C CA . VAL A 1 96 ? -1.765 -6.457 -3.835 1.00 98.12 96 VAL A CA 1
ATOM 753 C C . VAL A 1 96 ? -1.365 -7.923 -3.690 1.00 98.12 96 VAL A C 1
ATOM 755 O O . VAL A 1 96 ? -0.288 -8.198 -3.174 1.00 98.12 96 VAL A O 1
ATOM 758 N N . ASP A 1 97 ? -2.186 -8.854 -4.182 1.00 98.62 97 ASP A N 1
ATOM 759 C CA . ASP A 1 97 ? -1.866 -10.284 -4.144 1.00 98.62 97 ASP A CA 1
ATOM 760 C C . ASP A 1 97 ? -0.561 -10.581 -4.905 1.00 98.62 97 ASP A C 1
ATOM 762 O O . ASP A 1 97 ? 0.306 -11.297 -4.403 1.00 98.62 97 ASP A O 1
ATOM 766 N N . MET A 1 98 ? -0.377 -9.976 -6.085 1.00 98.38 98 MET A N 1
ATOM 767 C CA . MET A 1 98 ? 0.864 -10.096 -6.861 1.00 98.38 98 MET A CA 1
ATOM 768 C C . MET A 1 98 ? 2.075 -9.485 -6.145 1.00 98.38 98 MET A C 1
ATOM 770 O O . MET A 1 98 ? 3.155 -10.075 -6.163 1.00 98.38 98 MET A O 1
ATOM 774 N N . LEU A 1 99 ? 1.904 -8.313 -5.527 1.00 98.38 99 LEU A N 1
ATOM 775 C CA . LEU A 1 99 ? 2.958 -7.620 -4.790 1.00 98.38 99 LEU A CA 1
ATOM 776 C C . LEU A 1 99 ? 3.430 -8.451 -3.597 1.00 98.38 99 LEU A C 1
ATOM 778 O O . LEU A 1 99 ? 4.626 -8.710 -3.472 1.00 98.38 99 LEU A O 1
ATOM 782 N N . GLU A 1 100 ? 2.502 -8.922 -2.766 1.00 97.94 100 GLU A N 1
ATOM 783 C CA . GLU A 1 100 ? 2.822 -9.739 -1.593 1.00 97.94 100 GLU A CA 1
ATOM 784 C C . GLU A 1 100 ? 3.499 -11.056 -1.982 1.00 97.94 100 GLU A C 1
ATOM 786 O O . GLU A 1 100 ? 4.494 -11.440 -1.373 1.00 97.94 100 GLU A O 1
ATOM 791 N N . ALA A 1 101 ? 3.037 -11.709 -3.052 1.00 97.38 101 ALA A N 1
ATOM 792 C CA . ALA A 1 101 ? 3.672 -12.920 -3.565 1.00 97.38 101 ALA A CA 1
ATOM 793 C C . ALA A 1 101 ? 5.081 -12.678 -4.146 1.00 97.38 101 ALA A C 1
ATOM 795 O O . ALA A 1 101 ? 5.855 -13.623 -4.301 1.00 97.38 101 ALA A O 1
ATOM 796 N N . SER A 1 102 ? 5.425 -11.433 -4.494 1.00 96.62 102 SER A N 1
ATOM 797 C CA . SER A 1 102 ? 6.705 -11.098 -5.129 1.00 96.62 102 SER A CA 1
ATOM 798 C C . SER A 1 102 ? 7.857 -10.855 -4.152 1.00 96.62 102 SER A C 1
ATOM 800 O O . SER A 1 102 ? 9.013 -10.843 -4.583 1.00 96.62 102 SER A O 1
ATOM 802 N N . VAL A 1 103 ? 7.559 -10.692 -2.859 1.00 97.44 103 VAL A N 1
ATOM 803 C CA . VAL A 1 103 ? 8.538 -10.384 -1.811 1.00 97.44 103 VAL A CA 1
ATOM 804 C C . VAL A 1 103 ? 8.493 -11.470 -0.739 1.00 97.44 103 VAL A C 1
ATOM 806 O O . VAL A 1 103 ? 7.610 -11.506 0.111 1.00 97.44 103 VAL A O 1
ATOM 809 N N . SER A 1 104 ? 9.478 -12.364 -0.771 1.00 97.50 104 SER A N 1
ATOM 810 C CA . SER A 1 104 ? 9.655 -13.401 0.250 1.00 97.50 104 SER A CA 1
ATOM 811 C C . SER A 1 104 ? 10.264 -12.844 1.537 1.00 97.50 104 SER A C 1
ATOM 813 O O . SER A 1 104 ? 11.059 -11.905 1.492 1.00 97.50 104 SER A O 1
ATOM 815 N N . GLU A 1 105 ? 10.017 -13.512 2.662 1.00 97.88 105 GLU A N 1
ATOM 816 C CA . GLU A 1 105 ? 10.683 -13.198 3.929 1.00 97.88 105 GLU A CA 1
ATOM 817 C C . GLU A 1 105 ? 12.214 -13.307 3.844 1.00 97.88 105 GLU A C 1
ATOM 819 O O . GLU A 1 105 ? 12.911 -12.429 4.347 1.00 97.88 105 GLU A O 1
ATOM 824 N N . ASP A 1 106 ? 12.743 -14.322 3.151 1.00 98.00 106 ASP A N 1
ATOM 825 C CA . ASP A 1 106 ? 14.191 -14.498 2.959 1.00 98.00 106 ASP A CA 1
ATOM 826 C C . ASP A 1 106 ? 14.833 -13.265 2.319 1.00 98.00 106 ASP A C 1
ATOM 828 O O . ASP A 1 106 ? 15.917 -12.842 2.716 1.00 98.00 106 ASP A O 1
ATOM 8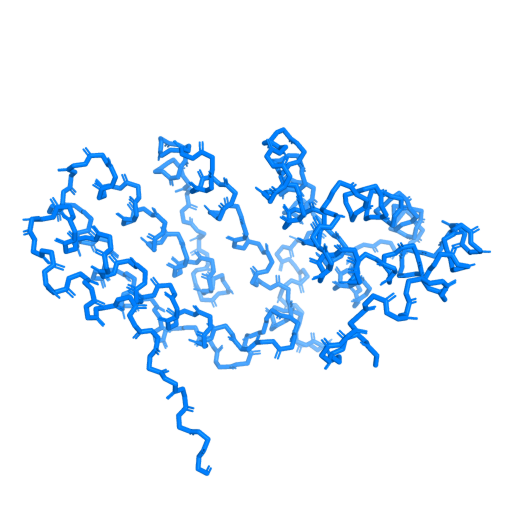32 N N . LEU A 1 107 ? 14.133 -12.639 1.367 1.00 97.81 107 LEU A N 1
ATOM 833 C CA . LEU A 1 107 ? 14.573 -11.394 0.743 1.00 97.81 107 LEU A CA 1
ATOM 834 C C . LEU A 1 107 ? 14.627 -10.255 1.759 1.00 97.81 107 LEU A C 1
ATOM 836 O O . LEU A 1 107 ? 15.601 -9.515 1.781 1.00 97.81 107 LEU A O 1
ATOM 840 N N . LEU A 1 108 ? 13.612 -10.123 2.615 1.00 98.06 108 LEU A N 1
ATOM 841 C CA . LEU A 1 108 ? 13.583 -9.103 3.666 1.00 98.06 108 LEU A CA 1
ATOM 842 C C . LEU A 1 108 ? 14.707 -9.301 4.695 1.00 98.06 108 LEU A C 1
ATOM 844 O O . LEU A 1 108 ? 15.200 -8.329 5.262 1.00 98.06 108 LEU A O 1
ATOM 848 N N . ARG A 1 109 ? 15.134 -10.544 4.929 1.00 97.75 109 ARG A N 1
ATOM 849 C CA . ARG A 1 109 ? 16.222 -10.866 5.863 1.00 97.75 109 ARG A CA 1
ATOM 850 C C . ARG A 1 109 ? 17.620 -10.587 5.303 1.00 97.75 109 ARG A C 1
ATOM 852 O O . ARG A 1 109 ? 18.586 -10.686 6.053 1.00 97.75 109 ARG A O 1
ATOM 859 N N . VAL A 1 110 ? 17.753 -10.205 4.031 1.00 97.50 110 VAL A N 1
ATOM 860 C CA . VAL A 1 110 ? 19.032 -9.736 3.484 1.00 97.50 110 VAL A CA 1
ATOM 861 C C . VAL A 1 110 ? 19.395 -8.388 4.119 1.00 97.50 110 VAL A C 1
ATOM 863 O O . VAL A 1 110 ? 18.678 -7.398 3.970 1.00 97.50 110 VAL A O 1
ATOM 866 N N . GLU A 1 111 ? 20.524 -8.360 4.830 1.00 95.12 111 GLU A N 1
ATOM 867 C CA . GLU A 1 111 ? 21.018 -7.171 5.541 1.00 95.12 111 GLU A CA 1
ATOM 868 C C . GLU A 1 111 ? 21.888 -6.262 4.661 1.00 95.12 111 GLU A C 1
ATOM 870 O O . GLU A 1 111 ? 21.976 -5.061 4.911 1.00 95.12 111 GLU A O 1
ATOM 875 N N . SER A 1 112 ? 22.521 -6.821 3.623 1.00 93.06 112 SER A N 1
ATOM 876 C CA . SER A 1 112 ? 23.356 -6.080 2.675 1.00 93.06 112 SER A CA 1
ATOM 877 C C . SER A 1 112 ? 23.061 -6.504 1.228 1.00 93.06 112 SER A C 1
ATOM 879 O O . SER A 1 112 ? 23.415 -7.620 0.838 1.00 93.06 112 SER A O 1
ATOM 881 N N . PRO A 1 113 ? 22.421 -5.639 0.420 1.00 91.25 113 PRO A N 1
ATOM 882 C CA . PRO A 1 113 ? 21.798 -4.377 0.837 1.00 91.25 113 PRO A CA 1
ATOM 883 C C . PRO A 1 113 ? 20.636 -4.585 1.837 1.00 91.25 113 PRO A C 1
ATOM 885 O O . PRO A 1 113 ? 20.086 -5.684 1.876 1.00 91.25 113 PRO A O 1
ATOM 888 N N . PRO A 1 114 ? 20.235 -3.567 2.629 1.00 94.75 114 PRO A N 1
ATOM 889 C CA . PRO A 1 114 ? 19.218 -3.709 3.676 1.00 94.75 114 PRO A CA 1
ATOM 890 C C . PRO A 1 114 ? 17.809 -3.810 3.075 1.00 94.75 114 PRO A C 1
ATOM 892 O O . PRO A 1 114 ? 17.036 -2.854 3.056 1.00 94.75 114 PRO A O 1
ATOM 895 N N . MET A 1 115 ? 17.453 -4.983 2.560 1.00 97.50 115 MET A N 1
ATOM 896 C CA . MET A 1 115 ? 16.275 -5.152 1.707 1.00 97.50 115 MET A CA 1
ATOM 897 C C . MET A 1 115 ? 14.966 -4.848 2.429 1.00 97.50 115 MET A C 1
ATOM 899 O O . MET A 1 115 ? 14.071 -4.239 1.843 1.00 97.50 115 MET A O 1
ATOM 903 N N . ALA A 1 116 ? 14.841 -5.207 3.708 1.00 98.00 116 ALA A N 1
ATOM 904 C CA . ALA A 1 116 ? 13.633 -4.870 4.449 1.00 98.00 116 ALA A CA 1
ATOM 905 C C . ALA A 1 116 ? 13.442 -3.359 4.644 1.00 98.00 116 ALA A C 1
ATOM 907 O O . ALA A 1 116 ? 12.299 -2.929 4.793 1.00 98.00 116 ALA A O 1
ATOM 908 N N . ASP A 1 117 ? 14.513 -2.555 4.624 1.00 97.75 117 ASP A N 1
ATOM 909 C CA . ASP A 1 117 ? 14.382 -1.098 4.727 1.00 97.75 117 ASP A CA 1
ATOM 910 C C . ASP A 1 117 ? 13.658 -0.512 3.523 1.00 97.75 117 ASP A C 1
ATOM 912 O O . ASP A 1 117 ? 12.933 0.465 3.674 1.00 97.75 117 ASP A O 1
ATOM 916 N N . TRP A 1 118 ? 13.782 -1.155 2.364 1.00 96.88 118 TRP A N 1
ATOM 917 C CA . TRP A 1 118 ? 13.193 -0.681 1.118 1.00 96.88 118 TRP A CA 1
ATOM 918 C C . TRP A 1 118 ? 11.905 -1.404 0.734 1.00 96.88 118 TRP A C 1
ATOM 920 O O . TRP A 1 118 ? 11.096 -0.843 0.003 1.00 96.88 118 TRP A O 1
ATOM 930 N N . LEU A 1 119 ? 11.718 -2.651 1.180 1.00 97.94 119 LEU A N 1
ATOM 931 C CA . LEU A 1 119 ? 10.634 -3.512 0.700 1.00 97.94 119 LEU A CA 1
ATOM 932 C C . LEU A 1 119 ? 9.486 -3.710 1.688 1.00 97.94 119 LEU A C 1
ATOM 934 O O . LEU A 1 119 ? 8.356 -3.915 1.254 1.00 97.94 119 LEU A O 1
ATOM 938 N N . GLU A 1 120 ? 9.732 -3.673 2.999 1.00 98.12 120 GLU A N 1
ATOM 939 C CA . GLU A 1 120 ? 8.723 -4.137 3.963 1.00 98.12 120 GLU A CA 1
ATOM 940 C C . GLU A 1 120 ? 7.438 -3.301 3.923 1.00 98.12 120 GLU A C 1
ATOM 942 O O . GLU A 1 120 ? 6.341 -3.845 4.006 1.00 98.12 120 GLU A O 1
ATOM 947 N N . ALA A 1 121 ? 7.555 -1.990 3.709 1.00 97.81 121 ALA A N 1
ATOM 948 C CA . ALA A 1 121 ? 6.405 -1.095 3.649 1.00 97.81 121 ALA A CA 1
ATOM 949 C C . ALA A 1 121 ? 5.454 -1.393 2.475 1.00 97.81 121 ALA A C 1
ATOM 951 O O . ALA A 1 121 ? 4.251 -1.157 2.593 1.00 97.81 121 ALA A O 1
ATOM 952 N N . PHE A 1 122 ? 5.952 -1.951 1.365 1.00 98.06 122 PHE A N 1
ATOM 953 C CA . PHE A 1 122 ? 5.107 -2.350 0.235 1.00 98.06 122 PHE A CA 1
ATOM 954 C C . PHE A 1 122 ? 4.114 -3.455 0.622 1.00 98.06 122 PHE A C 1
ATOM 956 O O . PHE A 1 122 ? 2.971 -3.450 0.163 1.00 98.06 122 PHE A O 1
ATOM 963 N N . LEU A 1 123 ? 4.509 -4.357 1.524 1.00 97.06 123 LEU A N 1
ATOM 964 C CA . LEU A 1 123 ? 3.655 -5.444 2.016 1.00 97.06 123 LEU A CA 1
ATOM 965 C C . LEU A 1 123 ? 2.514 -4.955 2.914 1.00 97.06 123 LEU A C 1
ATOM 967 O O . LEU A 1 123 ? 1.539 -5.668 3.132 1.00 97.06 123 LEU A O 1
ATOM 971 N N . ALA A 1 124 ? 2.582 -3.715 3.394 1.00 95.25 124 ALA A N 1
ATOM 972 C CA . ALA A 1 124 ? 1.518 -3.133 4.195 1.00 95.25 124 ALA A CA 1
ATOM 973 C C . ALA A 1 124 ? 0.358 -2.571 3.350 1.00 95.25 124 ALA A C 1
ATOM 975 O O . ALA A 1 124 ? -0.674 -2.186 3.901 1.00 95.25 124 ALA A O 1
ATOM 976 N N . MET A 1 125 ? 0.482 -2.518 2.017 1.00 97.06 125 MET A N 1
ATOM 977 C CA . MET A 1 125 ? -0.456 -1.782 1.158 1.00 97.06 125 MET A CA 1
ATOM 978 C C . MET A 1 125 ? -1.863 -2.386 1.076 1.00 97.06 125 MET A C 1
ATOM 980 O O . MET A 1 125 ? -2.821 -1.665 0.776 1.00 97.06 125 MET A O 1
ATOM 984 N N . ARG A 1 126 ? -2.032 -3.674 1.412 1.00 98.38 126 ARG A N 1
ATOM 985 C CA . ARG A 1 126 ? -3.349 -4.332 1.447 1.00 98.38 126 ARG A CA 1
ATOM 986 C C . ARG A 1 126 ? -4.369 -3.560 2.263 1.00 98.38 126 ARG A C 1
ATOM 988 O O . ARG A 1 126 ? -5.532 -3.464 1.867 1.00 98.38 126 ARG A O 1
ATOM 995 N N . VAL A 1 127 ? -3.945 -3.002 3.396 1.00 98.44 127 VAL A N 1
ATOM 996 C CA . VAL A 1 127 ? -4.869 -2.311 4.292 1.00 98.44 127 VAL A CA 1
ATOM 997 C C . VAL A 1 127 ? -5.516 -1.110 3.612 1.00 98.44 127 VAL A C 1
ATOM 999 O O . VAL A 1 127 ? -6.717 -0.903 3.758 1.00 98.44 127 VAL A O 1
ATOM 1002 N N . HIS A 1 128 ? -4.758 -0.363 2.806 1.00 98.19 128 HIS A N 1
ATOM 1003 C CA . HIS A 1 128 ? -5.261 0.816 2.110 1.00 98.19 128 HIS A CA 1
ATOM 1004 C C . HIS A 1 128 ? -6.261 0.440 1.019 1.00 98.19 128 HIS A C 1
ATOM 1006 O O . HIS A 1 128 ? -7.306 1.081 0.920 1.00 98.19 128 HIS A O 1
ATOM 1012 N N . ALA A 1 129 ? -6.008 -0.645 0.277 1.00 98.56 129 ALA A N 1
ATOM 1013 C CA . ALA A 1 129 ? -6.961 -1.165 -0.701 1.00 98.56 129 ALA A CA 1
ATOM 1014 C C . ALA A 1 129 ? -8.290 -1.547 -0.038 1.00 98.56 129 ALA A C 1
ATOM 1016 O O . ALA A 1 129 ? -9.362 -1.138 -0.485 1.00 98.56 129 ALA A O 1
ATOM 1017 N N . LEU A 1 130 ? -8.236 -2.289 1.070 1.00 98.81 130 LEU A N 1
ATOM 1018 C CA . LEU A 1 130 ? -9.444 -2.720 1.767 1.00 98.81 130 LEU A CA 1
ATOM 1019 C C . LEU A 1 130 ? -10.208 -1.545 2.394 1.00 98.81 130 LEU A C 1
ATOM 1021 O O . LEU A 1 130 ? -11.433 -1.501 2.276 1.00 98.81 130 LEU A O 1
ATOM 1025 N N . ILE A 1 131 ? -9.509 -0.577 2.999 1.00 98.56 131 ILE A N 1
ATOM 1026 C CA . ILE A 1 131 ? -10.119 0.651 3.536 1.00 98.56 131 ILE A CA 1
ATOM 1027 C C . ILE A 1 131 ? -10.800 1.440 2.414 1.00 98.56 131 ILE A C 1
ATOM 1029 O O . ILE A 1 131 ? -11.965 1.810 2.547 1.00 98.56 131 ILE A O 1
ATOM 1033 N N . ARG A 1 132 ? -10.103 1.660 1.291 1.00 98.06 132 ARG A N 1
ATOM 1034 C CA . ARG A 1 132 ? -10.609 2.440 0.151 1.00 98.06 132 ARG A CA 1
ATOM 1035 C C . ARG A 1 132 ? -11.937 1.905 -0.375 1.00 98.06 132 ARG A C 1
ATOM 1037 O O . ARG A 1 132 ? -12.804 2.693 -0.740 1.00 98.06 132 ARG A O 1
ATOM 1044 N N . PHE A 1 133 ? -12.092 0.584 -0.401 1.00 98.56 133 PHE A N 1
ATOM 1045 C CA . PHE A 1 133 ? -13.295 -0.082 -0.899 1.00 98.56 133 PHE A CA 1
ATOM 1046 C C . PHE A 1 133 ? -14.269 -0.513 0.208 1.00 98.56 133 PHE A C 1
ATOM 1048 O O . PHE A 1 133 ? -15.175 -1.302 -0.055 1.00 98.56 133 PHE A O 1
ATOM 1055 N N . GLY A 1 134 ? -14.097 -0.030 1.444 1.00 98.19 134 GLY A N 1
ATOM 1056 C CA . GLY A 1 134 ? -15.012 -0.313 2.554 1.00 98.19 134 GLY A CA 1
ATOM 1057 C C . GLY A 1 134 ? -15.102 -1.795 2.937 1.00 98.19 134 GLY A C 1
ATOM 1058 O O . GLY A 1 134 ? -16.115 -2.251 3.468 1.00 98.19 134 GLY A O 1
ATOM 1059 N N . ARG A 1 135 ? -14.053 -2.578 2.666 1.00 98.62 135 ARG A N 1
ATOM 1060 C CA . ARG A 1 135 ? -13.978 -4.028 2.915 1.00 98.62 135 ARG A CA 1
ATOM 1061 C C . ARG A 1 135 ? -13.643 -4.314 4.384 1.00 98.62 135 ARG A C 1
ATOM 1063 O O . ARG A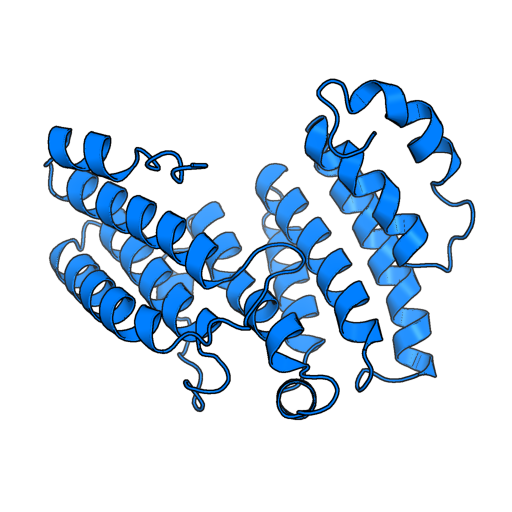 1 135 ? -12.679 -5.004 4.706 1.00 98.62 135 ARG A O 1
ATOM 1070 N N . TRP A 1 136 ? -14.445 -3.774 5.302 1.00 98.62 136 TRP A N 1
ATOM 1071 C CA . TRP A 1 136 ? -14.149 -3.750 6.741 1.00 98.62 136 TRP A CA 1
ATOM 1072 C C . TRP A 1 136 ? -13.987 -5.134 7.363 1.00 98.62 136 TRP A C 1
ATOM 1074 O O . TRP A 1 136 ? -13.085 -5.346 8.169 1.00 98.62 136 TRP A O 1
ATOM 1084 N N . LYS A 1 137 ? -14.827 -6.097 6.966 1.00 98.44 137 LYS A N 1
ATOM 1085 C CA . LYS A 1 137 ? -14.719 -7.482 7.451 1.00 98.44 137 LYS A CA 1
ATOM 1086 C C . LYS A 1 137 ? -13.371 -8.103 7.087 1.00 98.44 137 LYS A C 1
ATOM 1088 O O . LYS A 1 137 ? -12.778 -8.783 7.917 1.00 98.44 137 LYS A O 1
ATOM 1093 N N . ASP A 1 138 ? -12.863 -7.807 5.895 1.00 98.62 138 ASP A N 1
ATOM 1094 C CA . ASP A 1 138 ? -11.588 -8.348 5.430 1.00 98.62 138 ASP A CA 1
ATOM 1095 C C . ASP A 1 138 ? -10.408 -7.683 6.133 1.00 98.62 138 ASP A C 1
ATOM 1097 O O . ASP A 1 138 ? -9.455 -8.369 6.485 1.00 98.62 138 ASP A O 1
ATOM 1101 N N . VAL A 1 139 ? -10.496 -6.380 6.439 1.00 98.81 139 VAL A N 1
ATOM 1102 C CA . VAL A 1 139 ? -9.504 -5.697 7.291 1.00 98.81 139 VAL A CA 1
ATOM 1103 C C . VAL A 1 139 ? -9.382 -6.390 8.649 1.00 98.81 139 VAL A C 1
ATOM 1105 O O . VAL A 1 139 ? -8.278 -6.649 9.129 1.00 98.81 139 VAL A O 1
ATOM 1108 N N . LEU A 1 140 ? -10.516 -6.722 9.271 1.00 98.75 140 LEU A N 1
ATOM 1109 C CA . LEU A 1 140 ? -10.534 -7.407 10.565 1.00 98.75 140 LEU A CA 1
ATOM 1110 C C . LEU A 1 140 ? -10.010 -8.848 10.476 1.00 98.75 140 LEU A C 1
ATOM 1112 O O . LEU A 1 140 ? -9.475 -9.355 11.461 1.00 98.75 140 LEU A O 1
ATOM 1116 N N . ALA A 1 141 ? -10.114 -9.482 9.306 1.00 98.50 141 ALA A N 1
ATOM 1117 C CA . ALA A 1 141 ? -9.617 -10.831 9.053 1.00 98.50 141 ALA A CA 1
ATOM 1118 C C . ALA A 1 141 ? -8.100 -10.903 8.789 1.00 98.50 141 ALA A C 1
ATOM 1120 O O . ALA A 1 141 ? -7.536 -11.999 8.835 1.00 98.50 141 ALA A O 1
ATOM 1121 N N . ILE A 1 142 ? -7.420 -9.772 8.544 1.00 98.12 142 ILE A N 1
ATOM 1122 C CA . ILE A 1 142 ? -5.962 -9.755 8.356 1.00 98.12 142 ILE A CA 1
ATOM 1123 C C . ILE A 1 142 ? -5.285 -10.334 9.596 1.00 98.12 142 ILE A C 1
ATOM 1125 O O . ILE A 1 142 ? -5.523 -9.882 10.718 1.00 98.12 142 ILE A O 1
ATOM 1129 N N . LYS A 1 143 ? -4.402 -11.314 9.401 1.00 97.25 143 LYS A N 1
ATOM 1130 C CA . LYS A 1 143 ? -3.557 -11.862 10.466 1.00 97.25 143 LYS A CA 1
ATOM 1131 C C . LYS A 1 143 ? -2.328 -10.977 10.641 1.00 97.25 143 LYS A C 1
ATOM 1133 O O . LYS A 1 143 ? -1.740 -10.531 9.663 1.00 97.25 143 LYS A O 1
ATOM 1138 N N . LEU A 1 144 ? -1.936 -10.734 11.890 1.00 97.12 144 LEU A N 1
ATOM 1139 C CA . LEU A 1 144 ? -0.658 -10.078 12.157 1.00 97.12 144 LEU A CA 1
ATOM 1140 C C . LEU A 1 144 ? 0.497 -11.019 11.781 1.00 97.12 144 LEU A C 1
ATOM 1142 O O . LEU A 1 144 ? 0.367 -12.228 12.002 1.00 97.12 144 LEU A O 1
ATOM 1146 N N . PRO A 1 145 ? 1.619 -10.479 11.275 1.00 96.50 145 PRO A N 1
ATOM 1147 C CA . PRO A 1 145 ? 2.815 -11.268 11.018 1.00 96.50 145 PRO A CA 1
ATOM 1148 C C . PRO A 1 145 ? 3.351 -11.877 12.322 1.00 96.50 145 PRO A C 1
ATOM 1150 O O . PRO A 1 145 ? 3.165 -11.321 13.413 1.00 96.50 145 PRO A O 1
ATOM 1153 N N . LEU A 1 146 ? 4.008 -13.035 12.199 1.00 96.38 146 LEU A N 1
ATOM 1154 C CA . LEU A 1 146 ? 4.663 -13.705 13.326 1.00 96.38 146 LEU A CA 1
ATOM 1155 C C . LEU A 1 146 ? 5.865 -12.883 13.809 1.00 96.38 146 LEU A C 1
ATOM 1157 O O . LEU A 1 146 ? 5.941 -12.542 14.988 1.00 96.38 146 LEU A O 1
ATOM 1161 N N . ASP A 1 147 ? 6.752 -12.499 12.887 1.00 98.06 147 ASP A N 1
ATOM 1162 C CA . ASP A 1 147 ? 7.911 -11.649 13.168 1.00 98.06 147 ASP A CA 1
ATOM 1163 C C . ASP A 1 147 ? 7.545 -10.159 13.058 1.00 98.06 147 ASP A C 1
ATOM 1165 O O . ASP A 1 147 ? 7.722 -9.503 12.033 1.00 98.06 147 ASP A O 1
ATOM 1169 N N . ARG A 1 148 ? 6.995 -9.597 14.132 1.00 97.88 148 ARG A N 1
ATOM 1170 C CA . ARG A 1 148 ? 6.557 -8.189 14.147 1.00 97.88 148 ARG A CA 1
ATOM 1171 C C . ARG A 1 148 ? 7.707 -7.181 14.153 1.00 97.88 148 ARG A C 1
ATOM 1173 O O . ARG A 1 148 ? 7.457 -6.003 13.919 1.00 97.88 148 ARG A O 1
ATOM 1180 N N . GLU A 1 149 ? 8.932 -7.622 14.430 1.00 97.75 149 GLU A N 1
ATOM 1181 C CA . GLU A 1 149 ? 10.119 -6.764 14.385 1.00 97.75 149 GLU A CA 1
ATOM 1182 C C . GLU A 1 149 ? 10.632 -6.638 12.942 1.00 97.75 149 GLU A C 1
ATOM 1184 O O . GLU A 1 149 ? 11.018 -5.547 12.515 1.00 97.75 149 GLU A O 1
ATOM 1189 N N . LEU A 1 150 ? 10.566 -7.717 12.149 1.00 98.44 150 LEU A N 1
ATOM 1190 C CA . LEU A 1 150 ? 10.803 -7.650 10.706 1.00 98.44 150 LEU A CA 1
ATOM 1191 C C . LEU A 1 150 ? 9.693 -6.857 10.004 1.00 98.44 150 LEU A C 1
ATOM 1193 O O . LEU A 1 150 ? 9.988 -5.893 9.299 1.00 98.44 150 LEU A O 1
ATOM 1197 N N . TYR A 1 151 ? 8.429 -7.209 10.254 1.00 98.62 151 TYR A N 1
ATOM 1198 C CA . TYR A 1 151 ? 7.244 -6.603 9.631 1.00 98.62 151 TYR A CA 1
ATOM 1199 C C . TYR A 1 151 ? 6.665 -5.449 10.469 1.00 98.62 151 TYR A C 1
ATOM 1201 O O . TYR A 1 151 ? 5.467 -5.406 10.788 1.00 98.62 151 TYR A O 1
ATOM 1209 N N . CYS A 1 152 ? 7.538 -4.541 10.904 1.00 98.62 152 CYS A N 1
ATOM 1210 C CA . CYS A 1 152 ? 7.192 -3.483 11.848 1.00 98.62 152 CYS A CA 1
ATOM 1211 C C . CYS A 1 152 ? 6.195 -2.461 11.268 1.00 98.62 152 CYS A C 1
ATOM 1213 O O . CYS A 1 152 ? 5.242 -2.086 11.960 1.00 98.62 152 CYS A O 1
ATOM 1215 N N . VAL A 1 153 ? 6.348 -2.055 9.999 1.00 98.62 153 VAL A N 1
ATOM 1216 C CA . VAL A 1 153 ? 5.446 -1.096 9.338 1.00 98.62 153 VAL A CA 1
ATOM 1217 C C . VAL A 1 153 ? 4.086 -1.744 9.104 1.00 98.62 153 VAL A C 1
ATOM 1219 O O . VAL A 1 153 ? 3.053 -1.169 9.453 1.00 98.62 153 VAL A O 1
ATOM 1222 N N . THR A 1 154 ? 4.081 -2.977 8.596 1.00 98.62 154 THR A N 1
ATOM 1223 C CA . THR A 1 154 ? 2.877 -3.785 8.376 1.00 98.62 154 THR A CA 1
ATOM 1224 C C . THR A 1 154 ? 2.091 -3.962 9.672 1.00 98.62 154 THR A C 1
ATOM 1226 O O . THR A 1 154 ? 0.881 -3.749 9.701 1.00 98.62 154 THR A O 1
ATOM 1229 N N . THR A 1 155 ? 2.768 -4.278 10.779 1.00 98.81 155 THR A N 1
ATOM 1230 C CA . THR A 1 155 ? 2.131 -4.426 12.096 1.00 98.81 155 THR A CA 1
ATOM 1231 C C . THR A 1 155 ? 1.424 -3.142 12.533 1.00 98.81 155 THR A C 1
ATOM 1233 O O . THR A 1 155 ? 0.264 -3.192 12.952 1.00 98.81 155 THR A O 1
ATOM 1236 N N . ALA A 1 156 ? 2.090 -1.988 12.415 1.00 98.75 156 ALA A N 1
ATOM 1237 C CA . ALA A 1 156 ? 1.483 -0.701 12.745 1.00 98.75 156 ALA A CA 1
ATOM 1238 C C . ALA A 1 156 ? 0.269 -0.415 11.845 1.00 98.75 156 ALA A C 1
ATOM 1240 O O . ALA A 1 156 ? -0.822 -0.132 12.346 1.00 98.75 156 ALA A O 1
ATOM 1241 N N . LEU A 1 157 ? 0.410 -0.571 10.528 1.00 98.69 157 LEU A N 1
ATOM 1242 C CA . LEU A 1 157 ? -0.665 -0.288 9.576 1.00 98.69 157 LEU A CA 1
ATOM 1243 C C . LEU A 1 157 ? -1.871 -1.233 9.707 1.00 98.69 157 LEU A C 1
ATOM 1245 O O . LEU A 1 157 ? -3.004 -0.797 9.502 1.00 98.69 157 LEU A O 1
ATOM 1249 N N . VAL A 1 158 ? -1.682 -2.485 10.136 1.00 98.81 158 VAL A N 1
ATOM 1250 C CA . VAL A 1 158 ? -2.800 -3.392 10.453 1.00 98.81 158 VAL A CA 1
ATOM 1251 C C . VAL A 1 158 ? -3.600 -2.897 11.661 1.00 98.81 158 VAL A C 1
ATOM 1253 O O . VAL A 1 158 ? -4.831 -2.929 11.623 1.00 98.81 158 VAL A O 1
ATOM 1256 N N . HIS A 1 159 ? -2.948 -2.398 12.716 1.00 98.81 159 HIS A N 1
ATOM 1257 C CA . HIS A 1 159 ? -3.662 -1.796 13.850 1.00 98.81 159 HIS A CA 1
ATOM 1258 C C . HIS A 1 159 ? -4.415 -0.527 13.446 1.00 98.81 159 HIS A C 1
ATOM 1260 O O . HIS A 1 159 ? -5.593 -0.394 13.777 1.00 98.81 159 HIS A O 1
ATOM 1266 N N . TYR A 1 160 ? -3.774 0.351 12.668 1.00 98.81 160 TYR A N 1
ATOM 1267 C CA . TYR A 1 160 ? -4.426 1.519 12.070 1.00 98.81 160 TYR A CA 1
ATOM 1268 C C . TYR A 1 160 ? -5.703 1.120 11.318 1.00 98.81 160 TYR A C 1
ATOM 1270 O O . TYR A 1 160 ? -6.789 1.629 11.594 1.00 98.81 160 TYR A O 1
ATOM 1278 N N . ALA A 1 161 ? -5.592 0.146 10.419 1.00 98.81 161 ALA A N 1
ATOM 1279 C CA . ALA A 1 161 ? -6.693 -0.271 9.570 1.00 98.81 161 ALA A CA 1
ATOM 1280 C C . ALA A 1 161 ? -7.844 -0.898 10.352 1.00 98.81 161 ALA A C 1
ATOM 1282 O O . ALA A 1 161 ? -9.008 -0.592 10.094 1.00 98.81 161 ALA A O 1
ATOM 1283 N N . ARG A 1 162 ? -7.538 -1.748 11.338 1.00 98.88 162 ARG A N 1
ATOM 1284 C CA . ARG A 1 162 ? -8.558 -2.319 12.224 1.00 98.88 162 ARG A CA 1
ATOM 1285 C C . ARG A 1 162 ? -9.276 -1.231 13.016 1.00 98.88 162 ARG A C 1
ATOM 1287 O O . ARG A 1 162 ? -10.491 -1.313 13.149 1.00 98.88 162 ARG A O 1
ATOM 1294 N N . GLY A 1 163 ? -8.557 -0.211 13.485 1.00 98.75 163 GLY A N 1
ATOM 1295 C CA . GLY A 1 163 ? -9.153 0.958 14.131 1.00 98.75 163 GLY A CA 1
ATOM 1296 C C . GLY A 1 163 ? -10.133 1.692 13.212 1.00 98.75 163 GLY A C 1
ATOM 1297 O O . GLY A 1 163 ? -11.289 1.874 13.586 1.00 98.75 163 GLY A O 1
ATOM 1298 N N . MET A 1 164 ? -9.719 1.997 11.977 1.00 98.69 164 MET A N 1
ATOM 1299 C CA . MET A 1 164 ? -10.593 2.596 10.955 1.00 98.69 164 MET A CA 1
ATOM 1300 C C . MET A 1 164 ? -11.838 1.736 10.689 1.00 98.69 164 MET A C 1
ATOM 1302 O O . MET A 1 164 ? -12.957 2.244 10.676 1.00 98.69 164 MET A O 1
ATOM 1306 N N . ALA A 1 165 ? -11.661 0.422 10.519 1.00 98.75 165 ALA A N 1
ATOM 1307 C CA . ALA A 1 165 ? -12.754 -0.508 10.251 1.00 98.75 165 ALA A CA 1
ATOM 1308 C C . ALA A 1 165 ? -13.753 -0.587 11.416 1.00 98.75 165 ALA A C 1
ATOM 1310 O O . ALA A 1 165 ? -14.962 -0.573 11.196 1.00 98.75 165 ALA A O 1
ATOM 1311 N N . LEU A 1 166 ? -13.269 -0.657 12.659 1.00 98.81 166 LEU A N 1
ATOM 1312 C CA . LEU A 1 166 ? -14.122 -0.702 13.850 1.00 98.81 166 LEU A CA 1
ATOM 1313 C C . LEU A 1 166 ? -14.878 0.614 14.044 1.00 98.81 166 LEU A C 1
ATOM 1315 O O . LEU A 1 166 ? -16.078 0.579 14.310 1.00 98.81 166 LEU A O 1
ATOM 1319 N N . ALA A 1 167 ? -14.215 1.755 13.840 1.00 98.12 167 ALA A N 1
ATOM 1320 C CA . ALA A 1 167 ? -14.846 3.068 13.909 1.00 98.12 167 ALA A CA 1
ATOM 1321 C C . ALA A 1 167 ? -15.952 3.208 12.849 1.00 98.12 167 ALA A C 1
ATOM 1323 O O . ALA A 1 167 ? -17.084 3.562 13.183 1.00 98.12 167 ALA A O 1
ATOM 1324 N N . ALA A 1 168 ? -15.674 2.827 11.597 1.00 97.06 168 ALA A N 1
ATOM 1325 C CA . ALA A 1 168 ? -16.653 2.838 10.509 1.00 97.06 168 ALA A CA 1
ATOM 1326 C C . ALA A 1 168 ? -17.868 1.926 10.775 1.00 97.06 168 ALA A C 1
ATOM 1328 O O . ALA A 1 168 ? -18.969 2.213 10.309 1.00 97.06 168 ALA A O 1
ATOM 1329 N N . LEU A 1 169 ? -17.684 0.849 11.546 1.00 97.75 169 LEU A N 1
ATOM 1330 C CA . LEU A 1 169 ? -18.744 -0.065 11.983 1.00 97.75 169 LEU A CA 1
ATOM 1331 C C . LEU A 1 169 ? -19.454 0.384 13.278 1.00 97.75 169 LEU A C 1
ATOM 1333 O O . LEU A 1 169 ? -20.268 -0.369 13.810 1.00 97.75 169 LEU A O 1
ATOM 1337 N N . GLY A 1 170 ? -19.142 1.570 13.813 1.00 96.88 170 GLY A N 1
ATOM 1338 C CA . GLY A 1 170 ? -19.729 2.099 15.051 1.00 96.88 170 GLY A CA 1
ATOM 1339 C C . GLY A 1 170 ? -19.202 1.451 16.337 1.00 96.88 170 GLY A C 1
ATOM 1340 O O . GLY A 1 170 ? -19.706 1.724 17.423 1.00 96.88 170 GLY A O 1
ATOM 1341 N N . ARG A 1 171 ? -18.167 0.609 16.250 1.00 98.38 171 ARG A N 1
ATOM 1342 C CA . ARG A 1 171 ? -17.550 -0.106 17.380 1.00 98.38 171 ARG A CA 1
ATOM 1343 C C . ARG A 1 171 ? -16.428 0.734 17.996 1.00 98.38 171 ARG A C 1
ATOM 1345 O O . ARG A 1 171 ? -15.278 0.307 18.061 1.00 98.38 171 ARG A O 1
ATOM 1352 N N . VAL A 1 172 ? -16.767 1.953 18.419 1.00 97.38 172 VAL A N 1
ATOM 1353 C CA . VAL A 1 172 ? -15.803 3.000 18.816 1.00 97.38 172 VAL A CA 1
ATOM 1354 C C . VAL A 1 172 ? -14.873 2.546 19.946 1.00 97.38 172 VAL A C 1
ATOM 1356 O O . VAL A 1 172 ? -13.664 2.711 19.832 1.00 97.38 172 VAL A O 1
ATOM 1359 N N . GLY A 1 173 ? -15.395 1.893 20.990 1.00 97.81 173 GLY A N 1
ATOM 1360 C CA . GLY A 1 173 ? -14.557 1.412 22.099 1.00 97.81 173 GLY A CA 1
ATOM 1361 C C . GLY A 1 173 ? -13.500 0.383 21.671 1.00 97.81 173 GLY A C 1
ATOM 1362 O O . GLY A 1 173 ? -12.384 0.378 22.182 1.00 97.81 173 GLY A O 1
ATOM 1363 N N . GLU A 1 174 ? -13.808 -0.460 20.683 1.00 98.62 174 GLU A N 1
ATOM 1364 C CA . GLU A 1 174 ? -12.831 -1.403 20.126 1.00 98.62 174 GLU A CA 1
ATOM 1365 C C . GLU A 1 174 ? -11.854 -0.713 19.164 1.00 98.62 174 GLU A C 1
ATOM 1367 O O . GLU A 1 174 ? -10.683 -1.093 19.089 1.00 98.62 174 GLU A O 1
ATOM 1372 N N . ALA A 1 175 ? -12.313 0.318 18.446 1.00 98.62 175 ALA A N 1
ATOM 1373 C CA . ALA A 1 175 ? -11.451 1.164 17.627 1.00 98.62 175 ALA A CA 1
ATOM 1374 C C . ALA A 1 175 ? -10.400 1.885 18.486 1.00 98.62 175 ALA A C 1
ATOM 1376 O O . ALA A 1 175 ? -9.229 1.935 18.107 1.00 98.62 175 ALA A O 1
ATOM 1377 N N . ASP A 1 176 ? -10.788 2.352 19.674 1.00 98.31 176 ASP A N 1
ATOM 1378 C CA . ASP A 1 176 ? -9.886 2.964 20.651 1.00 98.31 176 ASP A CA 1
ATOM 1379 C C . ASP A 1 176 ? -8.793 2.013 21.1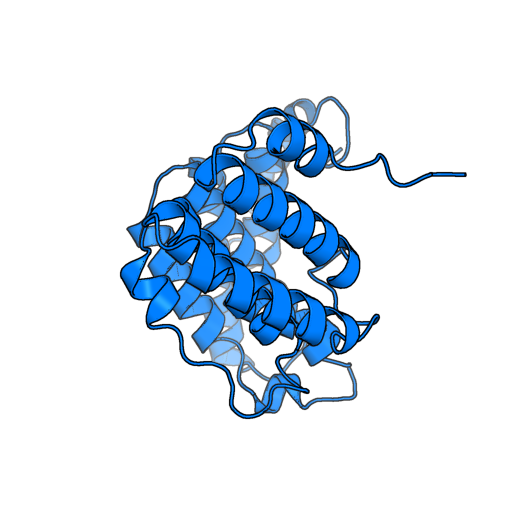36 1.00 98.31 176 ASP A C 1
ATOM 1381 O O . ASP A 1 176 ? -7.625 2.401 21.254 1.00 98.31 176 ASP A O 1
ATOM 1385 N N . GLU A 1 177 ? -9.131 0.743 21.353 1.00 98.69 177 GLU A N 1
ATOM 1386 C CA . GLU A 1 177 ? -8.124 -0.256 21.694 1.00 98.69 177 GLU A CA 1
ATOM 1387 C C . GLU A 1 177 ? -7.136 -0.470 20.536 1.00 98.69 177 GLU A C 1
ATOM 1389 O O . GLU A 1 177 ? -5.925 -0.541 20.760 1.00 98.69 177 GLU A O 1
ATOM 1394 N N . GLN A 1 178 ? -7.606 -0.491 19.283 1.00 98.75 178 GLN A N 1
ATOM 1395 C CA . GLN A 1 178 ? -6.703 -0.546 18.127 1.00 98.75 178 GLN A CA 1
ATOM 1396 C C . GLN A 1 178 ? -5.847 0.716 17.985 1.00 98.75 178 GLN A C 1
ATOM 1398 O O . GLN A 1 178 ? -4.664 0.592 17.672 1.00 98.75 178 GLN A O 1
ATOM 1403 N N . ARG A 1 179 ? -6.380 1.907 18.288 1.00 98.69 179 ARG A N 1
ATOM 1404 C CA . ARG A 1 179 ? -5.601 3.154 18.367 1.00 98.69 179 ARG A CA 1
ATOM 1405 C C . ARG A 1 179 ? -4.479 3.044 19.396 1.00 98.69 179 ARG A C 1
ATOM 1407 O O . ARG A 1 179 ? -3.337 3.392 19.105 1.00 98.69 179 ARG A O 1
ATOM 1414 N N . ARG A 1 180 ? -4.753 2.487 20.577 1.00 98.69 180 ARG A N 1
ATOM 1415 C CA . ARG A 1 180 ? -3.727 2.258 21.606 1.00 98.69 180 ARG A CA 1
ATOM 1416 C C . ARG A 1 180 ? -2.658 1.259 21.151 1.00 98.69 180 ARG A C 1
ATOM 1418 O O . ARG A 1 180 ? -1.474 1.471 21.415 1.00 98.69 180 ARG A O 1
ATOM 1425 N N . LEU A 1 181 ? -3.051 0.178 20.474 1.00 98.75 181 LEU A N 1
ATOM 1426 C CA . LEU A 1 181 ? -2.117 -0.805 19.911 1.00 98.75 181 LEU A CA 1
ATOM 1427 C C . LEU A 1 181 ? -1.270 -0.209 18.779 1.00 98.75 181 LEU A C 1
ATOM 1429 O O . LEU A 1 181 ? -0.063 -0.440 18.745 1.00 98.75 181 LEU A O 1
ATOM 1433 N N . PHE A 1 182 ? -1.867 0.617 17.920 1.00 98.69 182 PHE A N 1
ATOM 1434 C CA . PHE A 1 182 ? -1.164 1.397 16.905 1.00 98.69 182 PHE A CA 1
ATOM 1435 C C . PHE A 1 182 ? -0.094 2.296 17.543 1.00 98.69 182 PHE A C 1
ATOM 1437 O O . PHE A 1 182 ? 1.080 2.186 17.195 1.00 98.69 182 PHE A O 1
ATOM 1444 N N . CYS A 1 183 ? -0.453 3.090 18.559 1.00 98.38 183 CYS A N 1
ATOM 1445 C CA . CYS A 1 183 ? 0.493 3.954 19.277 1.00 98.38 183 CYS A CA 1
ATOM 1446 C C . CYS A 1 183 ? 1.644 3.177 19.940 1.00 98.38 183 CYS A C 1
ATOM 1448 O O . CYS A 1 183 ? 2.736 3.714 20.097 1.00 98.38 183 CYS A O 1
ATOM 1450 N N . LYS A 1 184 ? 1.426 1.912 20.322 1.00 98.44 184 LYS A N 1
ATOM 1451 C CA . LYS A 1 184 ? 2.484 1.024 20.836 1.00 98.44 184 LYS A CA 1
ATOM 1452 C C . LYS A 1 184 ? 3.356 0.417 19.737 1.00 98.44 184 LYS A C 1
ATOM 1454 O O . LYS A 1 184 ? 4.501 0.066 20.011 1.00 98.44 184 LYS A O 1
ATOM 1459 N N . ALA A 1 185 ? 2.820 0.240 18.533 1.00 98.38 185 ALA A N 1
ATOM 1460 C CA . ALA A 1 185 ? 3.539 -0.324 17.396 1.00 98.38 185 ALA A CA 1
ATOM 1461 C C . ALA A 1 185 ? 4.430 0.718 16.702 1.00 98.38 185 ALA A C 1
ATOM 1463 O O . ALA A 1 185 ? 5.542 0.380 16.311 1.00 98.38 185 ALA A O 1
ATOM 1464 N N . VAL A 1 186 ? 3.987 1.979 16.604 1.00 98.31 186 VAL A N 1
ATOM 1465 C CA . VAL A 1 186 ? 4.726 3.054 15.913 1.00 98.31 186 VAL A CA 1
ATOM 1466 C C . VAL A 1 186 ? 6.178 3.208 16.404 1.00 98.31 186 VAL A C 1
ATOM 1468 O O . VAL A 1 186 ? 7.065 3.206 15.555 1.00 98.31 186 VAL A O 1
ATOM 1471 N N . PRO A 1 187 ? 6.486 3.245 17.719 1.00 97.81 187 PRO A N 1
ATOM 1472 C CA . PRO A 1 187 ? 7.870 3.366 18.192 1.00 97.81 187 PRO A CA 1
ATOM 1473 C C . PRO A 1 187 ? 8.784 2.179 17.848 1.00 97.81 187 PRO A C 1
ATOM 1475 O O . PRO A 1 187 ? 9.996 2.293 18.001 1.00 97.81 187 PRO A O 1
ATOM 1478 N N . ARG A 1 188 ? 8.229 1.036 17.417 1.00 97.88 188 ARG A N 1
ATOM 1479 C CA . ARG A 1 188 ? 9.002 -0.142 16.982 1.00 97.88 188 ARG A CA 1
ATOM 1480 C C . ARG A 1 188 ? 9.390 -0.079 15.507 1.00 97.88 188 ARG A C 1
ATOM 1482 O O . ARG A 1 188 ? 10.197 -0.885 15.052 1.00 97.88 188 ARG A O 1
ATOM 1489 N N . VAL A 1 189 ? 8.808 0.844 14.741 1.00 98.31 189 VAL A N 1
ATOM 1490 C CA . VAL A 1 189 ? 9.145 1.009 13.327 1.00 98.31 189 VAL A CA 1
ATOM 1491 C C . VAL A 1 189 ? 10.537 1.609 13.217 1.00 98.31 189 VAL A C 1
ATOM 1493 O O . VAL A 1 189 ? 10.804 2.694 13.733 1.00 98.31 189 VAL A O 1
ATOM 1496 N N . LYS A 1 190 ? 11.437 0.893 12.537 1.00 97.56 190 LYS A N 1
ATOM 1497 C CA . LYS A 1 190 ? 12.824 1.339 12.379 1.00 97.56 190 LYS A CA 1
ATOM 1498 C C . LYS A 1 190 ? 12.859 2.646 11.566 1.00 97.56 190 LYS A C 1
ATOM 1500 O O . LYS A 1 190 ? 12.242 2.695 10.500 1.00 97.56 190 LYS A O 1
ATOM 1505 N N . PRO A 1 191 ? 13.609 3.683 11.993 1.00 96.88 191 PRO A N 1
ATOM 1506 C CA . PRO A 1 191 ? 13.700 4.954 11.263 1.00 96.88 191 PRO A CA 1
ATOM 1507 C C . PRO A 1 191 ? 14.238 4.840 9.830 1.00 96.88 191 PRO A C 1
ATOM 1509 O O . PRO A 1 191 ? 14.033 5.751 9.030 1.00 96.88 191 PRO A O 1
ATOM 1512 N N . SER A 1 192 ? 14.935 3.744 9.516 1.00 97.12 192 SER A N 1
ATOM 1513 C CA . SER A 1 192 ? 15.468 3.442 8.187 1.00 97.12 192 SER A CA 1
ATOM 1514 C C . SER A 1 192 ? 14.427 2.887 7.211 1.00 97.12 192 SER A C 1
ATOM 1516 O O . SER A 1 192 ? 14.695 2.868 6.014 1.00 97.12 192 SER A O 1
ATOM 1518 N N . ARG A 1 193 ? 13.239 2.468 7.679 1.00 97.88 193 ARG A N 1
ATOM 1519 C CA . ARG A 1 193 ? 12.164 1.982 6.803 1.00 97.88 193 ARG A CA 1
ATOM 1520 C C . ARG A 1 193 ? 11.670 3.101 5.897 1.00 97.88 193 ARG A C 1
ATOM 1522 O O . ARG A 1 193 ? 11.169 4.124 6.379 1.00 97.88 193 ARG A O 1
ATOM 1529 N N . THR A 1 194 ? 11.709 2.871 4.593 1.00 97.44 194 THR A N 1
ATOM 1530 C CA . THR A 1 194 ? 11.174 3.787 3.592 1.00 97.44 194 THR A CA 1
ATOM 1531 C C . THR A 1 194 ? 10.135 3.116 2.705 1.00 97.44 194 THR A C 1
ATOM 1533 O O . THR A 1 194 ? 10.120 1.904 2.504 1.00 97.44 194 THR A O 1
ATOM 1536 N N . LEU A 1 195 ? 9.242 3.939 2.165 1.00 95.12 195 LEU A N 1
ATOM 1537 C CA . LEU A 1 195 ? 8.460 3.618 0.984 1.00 95.12 195 LEU A CA 1
ATOM 1538 C C . LEU A 1 195 ? 8.939 4.566 -0.112 1.00 95.12 195 LEU A C 1
ATOM 1540 O O . LEU A 1 195 ? 8.487 5.712 -0.218 1.00 95.12 195 LEU A O 1
ATOM 1544 N N . PHE A 1 196 ? 9.923 4.090 -0.874 1.00 89.19 196 PHE A N 1
ATOM 1545 C CA . PHE A 1 196 ? 10.663 4.889 -1.846 1.00 89.19 196 PHE A CA 1
ATOM 1546 C C . PHE A 1 196 ? 11.267 6.150 -1.192 1.00 89.19 196 PHE A C 1
ATOM 1548 O O . PHE A 1 196 ? 12.070 6.032 -0.268 1.00 89.19 196 PHE A O 1
ATOM 1555 N N . ASN A 1 197 ? 10.858 7.347 -1.615 1.00 87.50 197 ASN A N 1
ATOM 1556 C CA . ASN A 1 197 ? 11.398 8.620 -1.124 1.00 87.50 197 ASN A CA 1
ATOM 1557 C C . ASN A 1 197 ? 10.873 9.043 0.262 1.00 87.50 197 ASN A C 1
ATOM 1559 O O . ASN A 1 197 ? 11.326 10.052 0.797 1.00 87.50 197 ASN A O 1
ATOM 1563 N N . ASN A 1 198 ? 9.920 8.310 0.848 1.00 93.56 198 ASN A N 1
ATOM 1564 C CA . ASN A 1 198 ? 9.265 8.694 2.101 1.00 93.56 198 ASN A CA 1
ATOM 1565 C C . ASN A 1 198 ? 9.697 7.796 3.256 1.00 93.56 198 ASN A C 1
ATOM 1567 O O . ASN A 1 198 ? 9.715 6.572 3.117 1.00 93.56 198 ASN A O 1
ATOM 1571 N N . LYS A 1 199 ? 9.964 8.376 4.430 1.00 97.31 199 LYS A N 1
ATOM 1572 C CA . LYS A 1 199 ? 10.177 7.583 5.646 1.00 97.31 199 LYS A CA 1
ATOM 1573 C C . LYS A 1 199 ? 8.844 7.059 6.166 1.00 97.31 199 LYS A C 1
ATOM 1575 O O . LYS A 1 199 ? 7.859 7.792 6.244 1.00 97.31 199 LYS A O 1
ATOM 1580 N N . CYS A 1 200 ? 8.821 5.802 6.598 1.00 98.00 200 CYS A N 1
ATOM 1581 C CA . CYS A 1 200 ? 7.594 5.188 7.107 1.00 98.00 200 CYS A CA 1
ATOM 1582 C C . CYS A 1 200 ? 7.098 5.851 8.395 1.00 98.00 200 CYS A C 1
ATOM 1584 O O . CYS A 1 200 ? 5.894 5.926 8.613 1.00 98.00 200 CYS A O 1
ATOM 1586 N N . ILE A 1 201 ? 8.000 6.385 9.223 1.00 97.25 201 ILE A N 1
ATOM 1587 C CA . ILE A 1 201 ? 7.626 7.138 10.428 1.00 97.25 201 ILE A CA 1
ATOM 1588 C C . ILE A 1 201 ? 6.776 8.376 10.098 1.00 97.25 201 ILE A C 1
ATOM 1590 O O . ILE A 1 201 ? 5.802 8.640 10.796 1.00 97.25 201 ILE A O 1
ATOM 1594 N N . ASP A 1 202 ? 7.064 9.068 8.992 1.00 96.56 202 ASP A N 1
ATOM 1595 C CA . ASP A 1 202 ? 6.308 10.251 8.565 1.00 96.56 202 ASP A CA 1
ATOM 1596 C C . ASP A 1 202 ? 4.940 9.847 7.997 1.00 96.56 202 ASP A C 1
ATOM 1598 O O . ASP A 1 202 ? 3.919 10.464 8.304 1.00 96.56 202 ASP A O 1
ATOM 1602 N N . ILE A 1 203 ? 4.893 8.744 7.240 1.00 96.00 203 ILE A N 1
ATOM 1603 C CA . ILE A 1 203 ? 3.638 8.150 6.751 1.00 96.00 203 ILE A CA 1
ATOM 1604 C C . ILE A 1 203 ? 2.723 7.779 7.930 1.00 96.00 203 ILE A C 1
ATOM 1606 O O . ILE A 1 203 ? 1.517 8.040 7.902 1.00 96.00 203 ILE A O 1
ATOM 1610 N N . LEU A 1 204 ? 3.281 7.200 8.996 1.00 97.38 204 LEU A N 1
ATOM 1611 C CA . LEU A 1 204 ? 2.515 6.792 10.174 1.00 97.38 204 LEU A CA 1
ATOM 1612 C C . LEU A 1 204 ? 1.963 7.983 10.968 1.00 97.38 204 LEU A C 1
ATOM 1614 O O . LEU A 1 204 ? 0.902 7.844 11.575 1.00 97.38 204 LEU A O 1
ATOM 1618 N N . CYS A 1 205 ? 2.591 9.161 10.911 1.00 96.44 205 CYS A N 1
ATOM 1619 C CA . CYS A 1 205 ? 2.013 10.389 11.468 1.00 96.44 205 CYS A CA 1
ATOM 1620 C C . CYS A 1 205 ? 0.692 10.760 10.771 1.00 96.44 205 CYS A C 1
ATOM 1622 O O . CYS A 1 205 ? -0.281 11.123 11.435 1.00 96.44 205 CYS A O 1
ATOM 1624 N N . VAL A 1 206 ? 0.622 10.614 9.442 1.00 95.88 206 VAL A N 1
ATOM 1625 C CA . VAL A 1 206 ? -0.621 10.823 8.677 1.00 95.88 206 VAL A CA 1
ATOM 1626 C C . VAL A 1 206 ? -1.664 9.774 9.067 1.00 95.88 206 VAL A C 1
ATOM 1628 O O . VAL A 1 206 ? -2.819 10.114 9.324 1.00 95.88 206 VAL A O 1
ATOM 1631 N N . ALA A 1 207 ? -1.262 8.503 9.168 1.00 96.81 207 ALA A N 1
ATOM 1632 C CA . ALA A 1 207 ? -2.150 7.423 9.598 1.00 96.81 207 ALA A CA 1
ATOM 1633 C C . ALA A 1 207 ? -2.731 7.681 11.000 1.00 96.81 207 ALA A C 1
ATOM 1635 O O . ALA A 1 207 ? -3.930 7.498 11.211 1.00 96.81 207 ALA A O 1
ATOM 1636 N N . GLN A 1 208 ? -1.916 8.176 11.936 1.00 97.56 208 GLN A N 1
ATOM 1637 C CA . GLN A 1 208 ? -2.365 8.540 13.278 1.00 97.56 208 GLN A CA 1
ATOM 1638 C C . GLN A 1 208 ? -3.420 9.648 13.250 1.00 97.56 208 GLN A C 1
ATOM 1640 O O . GLN A 1 208 ? -4.471 9.507 13.870 1.00 97.56 208 GLN A O 1
ATOM 1645 N N . ALA A 1 209 ? -3.158 10.727 12.507 1.00 96.00 209 ALA A N 1
ATOM 1646 C CA . ALA A 1 209 ? -4.083 11.848 12.362 1.00 96.00 209 ALA A CA 1
ATOM 1647 C C . ALA A 1 209 ? -5.433 11.407 11.770 1.00 96.00 209 ALA A C 1
ATOM 1649 O O . ALA A 1 209 ? -6.491 11.795 12.269 1.00 96.00 209 ALA A O 1
ATOM 1650 N N . MET A 1 210 ? -5.400 10.549 10.744 1.00 95.69 210 MET A N 1
ATOM 1651 C CA . MET A 1 210 ? -6.608 9.980 10.142 1.00 95.69 210 MET A CA 1
ATOM 1652 C C . MET A 1 210 ? -7.382 9.089 11.119 1.00 95.69 210 MET A C 1
ATOM 1654 O O . MET A 1 210 ? -8.600 9.215 11.212 1.00 95.69 210 MET A O 1
ATOM 1658 N N . LEU A 1 211 ? -6.691 8.212 11.855 1.00 97.56 211 LEU A N 1
ATOM 1659 C CA . LEU A 1 211 ? -7.322 7.315 12.824 1.00 97.56 211 LEU A CA 1
ATOM 1660 C C . LEU A 1 211 ? -7.972 8.079 13.974 1.00 97.56 211 LEU A C 1
ATOM 1662 O O . LEU A 1 211 ? -9.117 7.802 14.325 1.00 97.56 211 LEU A O 1
ATOM 1666 N N . ASP A 1 212 ? -7.251 9.048 14.535 1.00 96.19 212 ASP A N 1
ATOM 1667 C CA . ASP A 1 212 ? -7.779 9.928 15.570 1.00 96.19 212 ASP A CA 1
ATOM 1668 C C . ASP A 1 212 ? -9.022 10.662 15.059 1.00 96.19 212 ASP A C 1
ATOM 1670 O O . ASP A 1 212 ? -10.054 10.656 15.721 1.00 96.19 212 ASP A O 1
ATOM 1674 N N . GLY A 1 213 ? -8.942 11.255 13.865 1.00 95.56 213 GLY A N 1
ATOM 1675 C CA . GLY A 1 213 ? -10.060 11.964 13.250 1.00 95.56 213 GLY A CA 1
ATOM 1676 C C . GLY A 1 213 ? -11.303 11.092 13.067 1.00 95.56 213 GLY A C 1
ATOM 1677 O O . GLY A 1 213 ? -12.392 11.505 13.463 1.00 95.56 213 GLY A O 1
ATOM 1678 N N . GLU A 1 214 ? -11.149 9.888 12.508 1.00 95.19 214 GLU A N 1
ATOM 1679 C CA . GLU A 1 214 ? -12.271 8.967 12.276 1.00 95.19 214 GLU A CA 1
ATOM 1680 C C . GLU A 1 214 ? -12.905 8.509 13.594 1.00 95.19 214 GLU A C 1
ATOM 1682 O O . GLU A 1 214 ? -14.129 8.505 13.716 1.00 95.19 214 GLU A O 1
ATOM 1687 N N . ILE A 1 215 ? -12.101 8.163 14.604 1.00 96.44 215 ILE A N 1
ATOM 1688 C CA . ILE A 1 215 ? -12.618 7.739 15.913 1.00 96.44 215 ILE A CA 1
ATOM 1689 C C . ILE A 1 215 ? -13.394 8.876 16.582 1.00 96.44 215 ILE A C 1
ATOM 1691 O O . ILE A 1 215 ? -14.532 8.661 17.000 1.00 96.44 215 ILE A O 1
ATOM 1695 N N . GLU A 1 216 ? -12.828 10.086 16.642 1.00 95.69 216 GLU A N 1
ATOM 1696 C CA . GLU A 1 216 ? -13.513 11.235 17.246 1.00 95.69 216 GLU A CA 1
ATOM 1697 C C . GLU A 1 216 ? -14.802 11.579 16.489 1.00 95.69 216 GLU A C 1
ATOM 1699 O O . GLU A 1 216 ? -15.833 11.859 17.103 1.00 95.69 216 GLU A O 1
ATOM 1704 N N . TYR A 1 217 ? -14.785 11.501 15.154 1.00 94.25 217 TYR A N 1
ATOM 1705 C CA . TYR A 1 217 ? -15.974 11.728 14.336 1.00 94.25 217 TYR A CA 1
ATOM 1706 C C . TYR A 1 217 ? -17.081 10.718 14.668 1.00 94.25 217 TYR A C 1
ATOM 1708 O O . TYR A 1 217 ? -18.235 11.098 14.868 1.00 94.25 217 TYR A O 1
ATOM 1716 N N . ARG A 1 218 ? -16.732 9.431 14.785 1.00 94.38 218 ARG A N 1
ATOM 1717 C CA . ARG A 1 218 ? -17.680 8.349 15.100 1.00 94.38 218 ARG A CA 1
ATOM 1718 C C . ARG A 1 218 ? -18.147 8.359 16.554 1.00 94.38 218 ARG A C 1
ATOM 1720 O O . ARG A 1 218 ? -19.233 7.860 16.831 1.00 94.38 218 ARG A O 1
ATOM 1727 N N . ALA A 1 219 ? -17.374 8.964 17.452 1.00 92.44 219 ALA A N 1
ATOM 1728 C CA . ALA A 1 219 ? -17.763 9.227 18.834 1.00 92.44 219 ALA A CA 1
ATOM 1729 C C . ALA A 1 219 ? -18.717 10.432 18.987 1.00 92.44 219 ALA A C 1
ATOM 1731 O O . ALA A 1 219 ? -19.223 10.666 20.080 1.00 92.44 219 ALA A O 1
ATOM 1732 N N . GLY A 1 220 ? -18.968 11.201 17.917 1.00 92.12 220 GLY A N 1
ATOM 1733 C CA . GLY A 1 220 ? -19.769 12.431 17.959 1.00 92.12 220 GLY A CA 1
ATOM 1734 C C . GLY A 1 220 ? -18.981 13.686 18.361 1.00 92.12 220 GLY A C 1
ATOM 1735 O O . GLY A 1 220 ? -19.556 14.769 18.472 1.00 92.12 220 GLY A O 1
ATOM 1736 N N . ASN A 1 221 ? -17.659 13.582 18.522 1.00 93.00 221 ASN A N 1
ATOM 1737 C CA . ASN A 1 221 ? -16.770 14.674 18.926 1.00 93.00 221 ASN A CA 1
ATOM 1738 C C . ASN A 1 221 ? -16.280 15.477 17.706 1.00 93.00 221 ASN A C 1
ATOM 1740 O O . ASN A 1 221 ? -15.083 15.568 17.426 1.00 93.00 221 ASN A O 1
ATOM 1744 N N . PHE A 1 222 ? -17.203 16.071 16.946 1.00 88.81 222 PHE A N 1
ATOM 1745 C CA . PHE A 1 222 ? -16.898 16.647 15.627 1.00 88.81 222 PHE A CA 1
ATOM 1746 C C . PHE A 1 222 ? -15.837 17.759 15.634 1.00 88.81 222 PHE A C 1
ATOM 1748 O O . PHE A 1 222 ? -15.025 17.838 14.710 1.00 88.81 222 PHE A O 1
ATOM 1755 N N . GLU A 1 223 ? -15.802 18.603 16.667 1.00 85.75 223 GLU A N 1
ATOM 1756 C CA . GLU A 1 223 ? -14.778 19.651 16.776 1.00 85.75 223 GLU A CA 1
ATOM 1757 C C . GLU A 1 223 ? -13.383 19.065 17.030 1.00 85.75 223 GLU A C 1
ATOM 1759 O O . GLU A 1 223 ? -12.409 19.491 16.406 1.00 85.75 223 GLU A O 1
ATOM 1764 N N . ALA A 1 224 ? -13.283 18.021 17.859 1.00 81.19 224 ALA A N 1
ATOM 1765 C CA . ALA A 1 224 ? -12.027 17.304 18.067 1.00 81.19 224 ALA A CA 1
ATOM 1766 C C . ALA A 1 224 ? -11.564 16.604 16.777 1.00 81.19 224 ALA A C 1
ATOM 1768 O O . ALA A 1 224 ? -10.389 16.696 16.416 1.00 81.19 224 ALA A O 1
ATOM 1769 N N . ALA A 1 225 ? -12.489 15.993 16.029 1.00 77.12 225 ALA A N 1
ATOM 1770 C CA . ALA A 1 225 ? -12.197 15.338 14.754 1.00 77.12 225 ALA A CA 1
ATOM 1771 C C . ALA A 1 225 ? -11.573 16.301 13.726 1.00 77.12 225 ALA A C 1
ATOM 1773 O O . ALA A 1 225 ? -10.540 15.992 13.128 1.00 77.12 225 ALA A O 1
ATOM 1774 N N . LYS A 1 226 ? -12.138 17.508 13.564 1.00 76.56 226 LYS A N 1
ATOM 1775 C CA . LYS A 1 226 ? -11.605 18.536 12.645 1.00 76.56 226 LYS A CA 1
ATOM 1776 C C . LYS A 1 226 ? -10.176 18.946 12.990 1.00 76.56 226 LYS A C 1
ATOM 1778 O O . LYS A 1 226 ? -9.367 19.172 12.092 1.00 76.56 226 LYS A O 1
ATOM 1783 N N . VAL A 1 227 ? -9.861 19.069 14.280 1.00 77.12 227 VAL A N 1
ATOM 1784 C CA . VAL A 1 227 ? -8.512 19.434 14.739 1.00 77.12 227 VAL A CA 1
ATOM 1785 C C . VAL A 1 227 ? -7.516 18.316 14.440 1.00 77.12 227 VAL A C 1
ATOM 1787 O O . VAL A 1 227 ? -6.395 18.601 14.024 1.00 77.12 227 VAL A O 1
ATOM 1790 N N . LYS A 1 228 ? -7.924 17.055 14.607 1.00 77.50 228 LYS A N 1
ATOM 1791 C CA . LYS A 1 228 ? -7.059 15.883 14.424 1.00 77.50 228 LYS A CA 1
ATOM 1792 C C . LYS A 1 228 ? -6.676 15.609 12.968 1.00 77.50 228 LYS A C 1
ATOM 1794 O O . LYS A 1 228 ? -5.566 15.150 12.734 1.00 77.50 228 LYS A O 1
ATOM 1799 N N . VAL A 1 229 ? -7.534 15.943 12.001 1.00 65.81 229 VAL A N 1
ATOM 1800 C CA . VAL A 1 229 ? -7.259 15.730 10.562 1.00 65.81 229 VAL A CA 1
ATOM 1801 C C . VAL A 1 229 ? -6.393 16.843 9.948 1.00 65.81 229 VAL A C 1
ATOM 1803 O O . VAL A 1 229 ? -5.846 16.676 8.858 1.00 65.81 229 VAL A O 1
ATOM 1806 N N . LYS A 1 230 ? -6.191 17.973 10.642 1.00 62.25 230 LYS A N 1
ATOM 1807 C CA . LYS A 1 230 ? -5.222 18.982 10.197 1.00 62.25 230 LYS A CA 1
ATOM 1808 C C . LYS A 1 230 ? -3.812 18.429 10.377 1.00 62.25 230 LYS A C 1
ATOM 1810 O O . LYS A 1 230 ? -3.258 18.471 11.474 1.00 62.25 230 LYS A O 1
ATOM 1815 N N . LEU A 1 231 ? -3.224 17.946 9.283 1.00 51.03 231 LEU A N 1
ATOM 1816 C CA . LEU A 1 231 ? -1.789 17.705 9.204 1.00 51.03 231 LEU A CA 1
ATOM 1817 C C . LEU A 1 231 ? -1.104 19.017 9.592 1.00 51.03 231 LEU A C 1
ATOM 1819 O O . LEU A 1 231 ? -1.230 20.018 8.883 1.00 51.03 231 LEU A O 1
ATOM 1823 N N . ARG A 1 232 ? -0.452 19.053 10.762 1.00 43.78 232 ARG A N 1
ATOM 1824 C CA . ARG A 1 232 ? 0.399 20.195 11.101 1.00 43.78 232 ARG A CA 1
ATOM 1825 C C . ARG A 1 232 ? 1.423 20.283 9.972 1.00 43.78 232 ARG A C 1
ATOM 1827 O O . ARG A 1 232 ? 2.056 19.258 9.714 1.00 43.78 232 ARG A O 1
ATOM 1834 N N . PRO A 1 233 ? 1.580 21.431 9.289 1.00 37.84 233 PRO A N 1
ATOM 1835 C CA . PRO A 1 233 ? 2.694 21.582 8.373 1.00 37.84 233 PRO A CA 1
ATOM 1836 C C . PRO A 1 233 ? 3.943 21.247 9.180 1.00 37.84 233 PRO A C 1
ATOM 1838 O O . PRO A 1 233 ? 4.183 21.836 10.238 1.00 37.84 233 PRO A O 1
ATOM 1841 N N . SER A 1 234 ? 4.661 20.213 8.747 1.00 40.56 234 SER A N 1
ATOM 1842 C CA . SER A 1 234 ? 5.991 19.918 9.250 1.00 40.56 234 SER A CA 1
ATOM 1843 C C . SER A 1 234 ? 6.758 21.231 9.209 1.00 40.56 234 SER A C 1
ATOM 1845 O O . SER A 1 234 ? 6.850 21.845 8.145 1.00 40.56 234 SER A O 1
ATOM 1847 N N . GLY A 1 235 ? 7.212 21.699 10.371 1.00 34.19 235 GLY A N 1
ATOM 1848 C CA . GLY A 1 235 ? 8.056 22.876 10.465 1.00 34.19 235 GLY A CA 1
ATOM 1849 C C . GLY A 1 235 ? 9.308 22.635 9.636 1.00 34.19 235 GLY A C 1
ATOM 1850 O O . GLY A 1 235 ? 10.233 21.977 10.096 1.00 34.19 235 GLY A O 1
ATOM 1851 N N . LEU A 1 236 ? 9.299 23.135 8.404 1.00 30.95 236 LEU A N 1
ATOM 1852 C CA . LEU A 1 236 ? 10.498 23.493 7.671 1.00 30.95 236 LEU A CA 1
ATOM 1853 C C . LEU A 1 236 ? 10.960 24.813 8.289 1.00 30.95 236 LEU A C 1
ATOM 1855 O O . LEU A 1 236 ? 10.511 25.888 7.894 1.00 30.95 236 LEU A O 1
ATOM 1859 N N . GLY A 1 237 ? 11.750 24.680 9.350 1.00 32.28 237 GLY A N 1
ATOM 1860 C CA . GLY A 1 237 ? 12.712 25.680 9.793 1.00 32.28 237 GLY A CA 1
ATOM 1861 C C . GLY A 1 237 ? 14.104 25.232 9.383 1.00 32.28 237 GLY A C 1
ATOM 1862 O O . GLY A 1 237 ? 14.313 23.998 9.325 1.00 32.28 237 GLY A O 1
#

Radius of gyration: 18.67 Å; chains: 1; bounding box: 43×41×49 Å

Sequence (237 aa):
MEMSQTPEDAMPAADKLRGLVPDSGHLNHMPSHLDILVGDYSRAVVANTDAVRADQKFLARQGPMNFYTLYRSHDYHFRLYSAMFAGQSRVALETVDMLEASVSEDLLRVESPPMADWLEAFLAMRVHALIRFGRWKDVLAIKLPLDRELYCVTTALVHYARGMALAALGRVGEADEQRRLFCKAVPRVKPSRTLFNNKCIDILCVAQAMLDGEIEYRAGNFEAAKVKVKLRPSGLG

Foldseek 3Di:
DLPDPCLVVCLVVLVVQDPPPQLALLSLQVSLSSCVVVVVLVSNLVSLVSSLVSVVVVCVPPNLQDPCLLVNLVSLVSNLVSCLSVVNLVSNQVSLVVNLVSDDPVSCPDVVVNRLLRRLLSNLCVLVSCLSVLVLVVLVVDDDDPPCLSNLLNQLSSLLSNLLSCLVVLVLVVSVVSLVSSVVSLVSQDQSRDHVPGGSSVVSLQSNLQSQLSSCVSVVVNVSSVVSNPPDPDPPD

Secondary structure (DSSP, 8-state):
-TTSS-GGGGHHHHHHHTTTSTT-HHHHHTHHHHHHHTT-HHHHHHHHHHHHHHHHHHHHHH-SSSTHHHHHHHHHHHHHHHHHHTT-HHHHHHHHHHHHHH--HHHHT-TTTTHHHHHGGGGGTHHHHHHHTT-HHHHHHPPPPS-TTTTHHHHHHHHHHHHHHHHHTT-HHHHHHHHHHHHHHGGGS-TT-EETTEEHHHHHHHHHHHHHHHHHHHTT-HHHHHHHHS-PPP---

pLDDT: mean 94.15, std 11.35, range [30.95, 98.88]

Organism: Ophiocordyceps sinensis (strain Co18 / CGMCC 3.14243) (NCBI:txid911162)